Protein AF-A0A973UWH7-F1 (afdb_monomer)

Solvent-accessible surface area (backbone atoms only — not comparable to full-atom values): 15082 Å² total; per-residue (Å²): 119,50,70,42,52,44,99,83,23,24,36,31,37,31,68,86,81,77,51,79,40,83,68,48,70,52,33,33,50,75,55,46,73,51,74,51,98,85,74,30,36,44,35,42,34,35,32,80,82,62,20,37,31,34,42,41,35,49,96,92,40,67,52,94,56,75,42,81,75,44,71,64,73,80,77,80,66,54,54,74,93,46,50,99,44,72,37,34,52,39,97,53,85,57,50,29,34,28,46,32,31,42,33,69,65,54,64,76,17,41,66,57,39,52,50,48,31,59,76,66,71,47,55,32,28,36,27,36,12,13,50,32,19,70,77,35,32,70,60,40,24,52,45,39,74,70,67,40,46,53,22,32,21,29,21,82,58,57,60,52,74,76,49,92,43,68,66,59,50,50,48,27,46,51,53,11,45,53,31,36,24,55,31,34,51,46,72,26,71,44,38,29,33,55,35,94,68,44,76,47,76,68,57,50,50,52,44,38,74,74,33,26,33,42,42,63,40,62,30,68,32,59,24,54,50,24,73,86,65,50,51,46,65,58,25,30,51,49,45,60,71,50,69,48,45,18,23,22,37,39,40,45,26,20,37,15,89,87,81,61,36,35,30,34,37,70,21,44,64,58,40,55,50,54,40,42,76,72,64,37,48,64,35,42,67,61,76,64,66,107

Secondary structure (DSSP, 8-state):
-EEEE-TTS-EEEE-SSS-EEEEE--BSS--EEEE-TTS-EEEEEEBTTS-EEEEEEETTEE-SS-EEEE-PPPPPPPPGGGTT--BSB-S-SS-EEEEEEEESS-STTHHHHHHHHHHTT--EEEEE-HHHHHH-HHHHHHHHHTT-EEEE--SS---GGG-SSHHHHHHHHHHHHHHHHHHHS---TTEE--GGG---HHHHHHHHHTT-EEB--SEE--GGGGGGG--HHHHHHHHHHT--TTEEEEEESSPPTTT---HHHHHHHHHHHHHHHTT-EE--THHHH-

Foldseek 3Di:
DDWFQDPQQFIWDDPPPPPIDTPGARALDTWDKDADPQGKMWIWTQHLQRFIWIWIDDPNDIDPDIDGPGGDDDPDFFDPVLALDQAAFQPDQAQAEEEEAEEQADQLLQVLQLVLCVVLVFAYEYAYALCRCVVCLVSLQVCVVSPHQYAHAFHNLDLLVPDPDLVVLVCRRVSRQSSSCSSHVDGNPQEYEHRVNRDDSSSSVSNSVVRYRRYDFQFELCQLCPPVSPALVSSLVRLLVSRGHRGYYYAYSFHRPPPRDRSSSVNVNSNSVSSVVVVHGYDHCVSRGD

Structure (mmCIF, N/CA/C/O backbone):
data_AF-A0A973UWH7-F1
#
_entry.id   AF-A0A973UWH7-F1
#
loop_
_atom_site.group_PDB
_atom_site.id
_atom_site.type_symbol
_atom_site.label_atom_id
_atom_site.label_alt_id
_atom_site.label_comp_id
_atom_site.label_asym_id
_atom_site.label_entity_id
_atom_site.label_seq_id
_atom_site.pdbx_PDB_ins_code
_atom_site.Cartn_x
_atom_site.Cartn_y
_atom_site.Cartn_z
_atom_site.occupancy
_atom_site.B_iso_or_equiv
_atom_site.auth_seq_id
_atom_site.auth_comp_id
_atom_site.auth_asym_id
_atom_site.auth_atom_id
_atom_site.pdbx_PDB_model_num
ATOM 1 N N . MET A 1 1 ? 31.591 -15.545 -13.837 1.00 86.81 1 MET A N 1
ATOM 2 C CA . MET A 1 1 ? 30.941 -14.229 -14.037 1.00 86.81 1 MET A CA 1
ATOM 3 C C . MET A 1 1 ? 29.981 -14.001 -12.885 1.00 86.81 1 MET A C 1
ATOM 5 O O . MET A 1 1 ? 29.387 -14.969 -12.430 1.00 86.81 1 MET A O 1
ATOM 9 N N . VAL A 1 2 ? 29.856 -12.766 -12.413 1.00 91.00 2 VAL A N 1
ATOM 10 C CA . VAL A 1 2 ? 28.907 -12.353 -11.370 1.00 91.00 2 VAL A CA 1
ATOM 11 C C . VAL A 1 2 ? 27.822 -11.500 -12.013 1.00 91.00 2 VAL A C 1
ATOM 13 O O . VAL A 1 2 ? 28.121 -10.716 -12.914 1.00 91.00 2 VAL A O 1
ATOM 16 N N . PHE A 1 3 ? 26.585 -11.648 -11.541 1.00 94.38 3 PHE A N 1
ATOM 17 C CA . PHE A 1 3 ? 25.425 -10.906 -12.023 1.00 94.38 3 PHE A CA 1
ATOM 18 C C . PHE A 1 3 ? 24.738 -10.195 -10.867 1.00 94.38 3 PHE A C 1
ATOM 20 O O . PHE A 1 3 ? 24.619 -10.754 -9.779 1.00 94.38 3 PHE A O 1
ATOM 27 N N . VAL A 1 4 ? 24.272 -8.972 -11.102 1.00 93.00 4 VAL A N 1
ATOM 28 C CA . VAL A 1 4 ? 23.535 -8.201 -10.098 1.00 93.00 4 VAL A CA 1
ATOM 29 C C . VAL A 1 4 ? 22.450 -7.362 -10.756 1.00 93.00 4 VAL A C 1
ATOM 31 O O . VAL A 1 4 ? 22.576 -6.944 -11.908 1.00 93.00 4 VAL A O 1
ATOM 34 N N . ARG A 1 5 ? 21.380 -7.107 -10.007 1.00 91.12 5 ARG A N 1
ATOM 35 C CA . ARG A 1 5 ? 20.401 -6.069 -10.325 1.00 91.12 5 ARG A CA 1
ATOM 36 C C . ARG A 1 5 ? 20.931 -4.734 -9.798 1.00 91.12 5 ARG A C 1
ATOM 38 O O . ARG A 1 5 ? 21.165 -4.602 -8.601 1.00 91.12 5 ARG A O 1
ATOM 45 N N . GLY A 1 6 ? 21.129 -3.762 -10.681 1.00 84.88 6 GLY A N 1
ATOM 46 C CA . GLY A 1 6 ? 21.501 -2.401 -10.298 1.00 84.88 6 GLY A CA 1
ATOM 47 C C . GLY A 1 6 ? 20.357 -1.666 -9.595 1.00 84.88 6 GLY A C 1
ATOM 48 O O . GLY A 1 6 ? 19.200 -2.076 -9.664 1.00 84.88 6 GLY A O 1
ATOM 49 N N . THR A 1 7 ? 20.659 -0.531 -8.963 1.00 77.69 7 THR A N 1
ATOM 50 C CA . THR A 1 7 ? 19.655 0.344 -8.321 1.00 77.69 7 THR A CA 1
ATOM 51 C C . THR A 1 7 ? 18.663 0.958 -9.314 1.00 77.69 7 THR A C 1
ATOM 53 O O . THR A 1 7 ? 17.565 1.346 -8.934 1.00 77.69 7 THR A O 1
ATOM 56 N N . ASN A 1 8 ? 19.022 1.003 -10.599 1.00 78.50 8 ASN A N 1
ATOM 57 C CA . ASN A 1 8 ? 18.145 1.363 -11.715 1.00 78.50 8 ASN A CA 1
ATOM 58 C C . ASN A 1 8 ? 17.338 0.171 -12.264 1.00 78.50 8 ASN A C 1
ATOM 60 O O . ASN A 1 8 ? 16.744 0.282 -13.334 1.00 78.50 8 ASN A O 1
ATOM 64 N N . ASN A 1 9 ? 17.355 -0.973 -11.577 1.00 84.31 9 ASN A N 1
ATOM 65 C CA . ASN A 1 9 ? 16.734 -2.231 -11.982 1.00 84.31 9 ASN A CA 1
ATOM 66 C C . ASN A 1 9 ? 17.343 -2.900 -13.226 1.00 84.31 9 ASN A C 1
ATOM 68 O O . ASN A 1 9 ? 16.808 -3.906 -13.680 1.00 84.31 9 ASN A O 1
ATOM 72 N N . GLY A 1 10 ? 18.460 -2.409 -13.765 1.00 91.19 10 GLY A N 1
ATOM 73 C CA . GLY A 1 10 ? 19.154 -3.054 -14.882 1.00 91.19 10 GLY A CA 1
ATOM 74 C C . GLY A 1 10 ? 19.912 -4.312 -14.457 1.00 91.19 10 GLY A C 1
ATOM 75 O O . GLY A 1 10 ? 20.382 -4.402 -13.323 1.00 91.19 10 GLY A O 1
ATOM 76 N N . LEU A 1 11 ? 20.077 -5.278 -15.364 1.00 94.56 11 LEU A N 1
ATOM 77 C CA . LEU A 1 11 ? 21.025 -6.376 -15.166 1.00 94.56 11 LEU A CA 1
ATOM 78 C C . LEU A 1 11 ? 22.446 -5.864 -15.413 1.00 94.56 11 LEU A C 1
ATOM 80 O O . LEU A 1 11 ? 22.699 -5.212 -16.425 1.00 94.56 11 LEU A O 1
ATOM 84 N N . TYR A 1 12 ? 23.382 -6.208 -14.537 1.00 94.38 12 TYR A N 1
ATOM 85 C CA . TYR A 1 12 ? 24.809 -5.948 -14.706 1.00 94.38 12 TYR A CA 1
ATOM 86 C C . TYR A 1 12 ? 25.596 -7.245 -14.573 1.00 94.38 12 TYR A C 1
ATOM 88 O O . TYR A 1 12 ? 25.237 -8.114 -13.776 1.00 94.38 12 TYR A O 1
ATOM 96 N N . ALA A 1 13 ? 26.681 -7.361 -15.336 1.00 93.94 13 ALA A N 1
ATOM 97 C CA . ALA A 1 13 ? 27.592 -8.497 -15.281 1.00 93.94 13 ALA A CA 1
ATOM 98 C C . ALA A 1 13 ? 29.034 -8.051 -15.048 1.00 93.94 13 ALA A C 1
ATOM 100 O O . ALA A 1 13 ? 29.453 -7.009 -15.547 1.00 93.94 13 ALA A O 1
ATOM 101 N N . ASN A 1 14 ? 29.804 -8.863 -14.332 1.00 91.50 14 ASN A N 1
ATOM 102 C CA . ASN A 1 14 ? 31.239 -8.669 -14.156 1.00 91.50 14 ASN A CA 1
ATOM 103 C C . ASN A 1 14 ? 31.979 -10.005 -14.318 1.00 91.50 14 ASN A C 1
ATOM 105 O O . ASN A 1 14 ? 31.616 -11.025 -13.724 1.00 91.50 14 ASN A O 1
ATOM 109 N N . SER A 1 15 ? 33.006 -10.016 -15.160 1.00 82.75 15 SER A N 1
ATOM 110 C CA . SER A 1 15 ? 33.865 -11.173 -15.442 1.00 82.75 15 SER A CA 1
ATOM 111 C C . SER A 1 15 ? 35.282 -11.017 -14.874 1.00 82.75 15 SER A C 1
ATOM 113 O O . SER A 1 15 ? 36.167 -11.774 -15.255 1.00 82.75 15 SER A O 1
ATOM 115 N N . ASN A 1 16 ? 35.507 -10.044 -13.983 1.00 73.38 16 ASN A N 1
ATOM 116 C CA . ASN A 1 16 ? 36.796 -9.588 -13.437 1.00 73.38 16 ASN A CA 1
ATOM 117 C C . ASN A 1 16 ? 37.770 -8.975 -14.463 1.00 73.38 16 ASN A C 1
ATOM 119 O O . ASN A 1 16 ? 38.658 -8.231 -14.063 1.00 73.38 16 ASN A O 1
ATOM 123 N N . ALA A 1 17 ? 37.593 -9.218 -15.765 1.00 71.31 17 ALA A N 1
ATOM 124 C CA . ALA A 1 17 ? 38.488 -8.726 -16.817 1.00 71.31 17 ALA A CA 1
ATOM 125 C C . ALA A 1 17 ? 38.129 -7.328 -17.361 1.00 71.31 17 ALA A C 1
ATOM 127 O O . ALA A 1 17 ? 39.003 -6.613 -17.837 1.00 71.31 17 ALA A O 1
ATOM 128 N N . THR A 1 18 ? 36.852 -6.932 -17.319 1.00 73.88 18 THR A N 1
ATOM 129 C CA . THR A 1 18 ? 36.341 -5.738 -18.033 1.00 73.88 18 THR A CA 1
ATOM 130 C C . THR A 1 18 ? 35.507 -4.799 -17.155 1.00 73.88 18 THR A C 1
ATOM 132 O O . THR A 1 18 ? 34.796 -3.936 -17.673 1.00 73.88 18 THR A O 1
ATOM 135 N N . GLY A 1 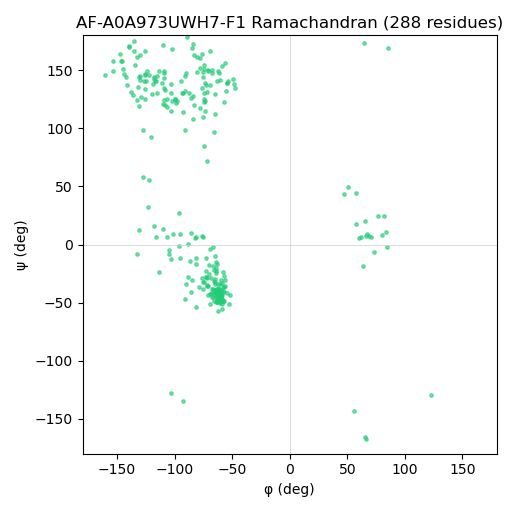19 ? 35.534 -4.996 -15.833 1.00 86.25 19 GLY A N 1
ATOM 136 C CA . GLY A 1 19 ? 34.659 -4.294 -14.891 1.00 86.25 19 GLY A CA 1
ATOM 137 C C . GLY A 1 19 ? 33.172 -4.649 -15.047 1.00 86.25 19 GLY A C 1
ATOM 138 O O . GLY A 1 19 ? 32.809 -5.621 -15.714 1.00 86.25 19 GLY A O 1
ATOM 139 N N . TRP A 1 20 ? 32.306 -3.862 -14.400 1.00 92.31 20 TRP A N 1
ATOM 140 C CA . TRP A 1 20 ? 30.851 -4.011 -14.490 1.00 92.31 20 TRP A CA 1
ATOM 141 C C . TRP A 1 20 ? 30.327 -3.509 -15.837 1.00 92.31 20 TRP A C 1
ATOM 143 O O . TRP A 1 20 ? 30.544 -2.358 -16.201 1.00 92.31 20 TRP A O 1
ATOM 153 N N . GLN A 1 21 ? 29.594 -4.363 -16.546 1.00 92.12 21 GLN A N 1
ATOM 154 C CA . GLN A 1 21 ? 28.998 -4.069 -17.847 1.00 92.12 21 GLN A CA 1
ATOM 155 C C . GLN A 1 21 ? 27.468 -4.103 -17.746 1.00 92.12 21 GLN A C 1
ATOM 157 O O . GLN A 1 21 ? 26.920 -5.073 -17.205 1.00 92.12 21 GLN A O 1
ATOM 162 N N . PRO A 1 22 ? 26.758 -3.076 -18.250 1.00 93.12 22 PRO A N 1
ATOM 163 C CA . PRO A 1 22 ? 25.307 -3.079 -18.266 1.00 93.12 22 PRO A CA 1
ATOM 164 C C . PRO A 1 22 ? 24.800 -4.078 -19.306 1.00 93.12 22 PRO A C 1
ATOM 166 O O . PRO A 1 22 ? 25.202 -4.074 -20.468 1.00 93.12 22 PRO A O 1
ATOM 169 N N . LEU A 1 23 ? 23.860 -4.916 -18.888 1.00 93.50 23 LEU A N 1
ATOM 170 C CA . LEU A 1 23 ? 23.160 -5.864 -19.741 1.00 93.50 23 LEU A CA 1
ATOM 171 C C . LEU A 1 23 ? 21.707 -5.449 -20.034 1.00 93.50 23 LEU A C 1
ATOM 173 O O . LEU A 1 23 ? 20.975 -6.209 -20.670 1.00 93.50 23 LEU A O 1
ATOM 177 N N . GLY A 1 24 ? 21.302 -4.251 -19.610 1.00 91.69 24 GLY A N 1
ATOM 178 C CA . GLY A 1 24 ? 19.967 -3.699 -19.842 1.00 91.69 24 GLY A CA 1
ATOM 179 C C . GLY A 1 24 ? 18.853 -4.475 -19.134 1.00 91.69 24 GLY A C 1
ATOM 180 O O . GLY A 1 24 ? 19.109 -5.302 -18.258 1.00 91.69 2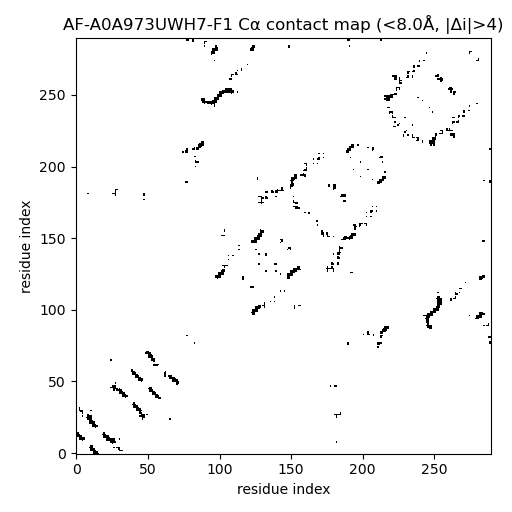4 GLY A O 1
ATOM 181 N N . GLY A 1 25 ? 17.611 -4.212 -19.539 1.00 88.25 25 GLY A N 1
ATOM 182 C CA . GLY A 1 25 ? 16.410 -4.784 -18.926 1.00 88.25 25 GLY A CA 1
ATOM 183 C C . GLY A 1 25 ? 15.917 -4.003 -17.703 1.00 88.25 25 GLY A C 1
ATOM 184 O O . GLY A 1 25 ? 16.601 -3.115 -17.199 1.00 88.25 25 GLY A O 1
ATOM 185 N N . ALA A 1 26 ? 14.711 -4.341 -17.246 1.00 87.50 26 ALA A N 1
ATOM 186 C CA . ALA A 1 26 ? 14.102 -3.819 -16.025 1.00 87.50 26 ALA A CA 1
ATOM 187 C C . ALA A 1 26 ? 13.657 -5.003 -15.160 1.00 87.50 26 ALA A C 1
ATOM 189 O O . ALA A 1 26 ? 12.627 -5.632 -15.403 1.00 87.50 26 ALA A O 1
ATOM 190 N N . LEU A 1 27 ? 14.494 -5.340 -14.190 1.00 89.56 27 LEU A N 1
ATOM 191 C CA . LEU A 1 27 ? 14.346 -6.497 -13.326 1.00 89.56 27 LEU A CA 1
ATOM 192 C C . LEU A 1 27 ? 13.550 -6.118 -12.086 1.00 89.56 27 LEU A C 1
ATOM 194 O O . LEU A 1 27 ? 13.714 -5.021 -11.547 1.00 89.56 27 LEU A O 1
ATOM 198 N N . ILE A 1 28 ? 12.743 -7.051 -11.598 1.00 86.12 28 ILE A N 1
ATOM 199 C CA . ILE A 1 28 ? 12.025 -6.899 -10.325 1.00 86.12 28 ILE A CA 1
ATOM 200 C C . ILE A 1 28 ? 12.661 -7.703 -9.183 1.00 86.12 28 ILE A C 1
ATOM 202 O O . ILE A 1 28 ? 12.400 -7.405 -8.025 1.00 86.12 28 ILE A O 1
ATOM 206 N N . ASP A 1 29 ? 13.587 -8.618 -9.503 1.00 84.38 29 ASP A N 1
ATOM 207 C CA . ASP A 1 29 ? 14.314 -9.472 -8.553 1.00 84.38 29 ASP A CA 1
ATOM 208 C C . ASP A 1 29 ? 15.796 -9.635 -8.925 1.00 84.38 29 ASP A C 1
ATOM 210 O O . ASP A 1 29 ? 16.235 -9.239 -10.010 1.00 84.38 29 ASP A O 1
ATOM 214 N N . ALA A 1 30 ? 16.577 -10.236 -8.021 1.00 89.69 30 ALA A N 1
ATOM 215 C CA . ALA A 1 30 ? 17.955 -10.624 -8.305 1.00 89.69 30 ALA A CA 1
ATOM 216 C C . ALA A 1 30 ? 18.021 -11.643 -9.466 1.00 89.69 30 ALA A C 1
ATOM 218 O O . ALA A 1 30 ? 17.166 -12.529 -9.555 1.00 89.69 30 ALA A O 1
ATOM 219 N N . PRO A 1 31 ? 19.024 -11.538 -10.358 1.00 94.25 31 PRO A N 1
ATOM 220 C CA . PRO A 1 31 ? 19.194 -12.484 -11.453 1.00 94.25 31 PRO A CA 1
ATOM 221 C C . PRO A 1 31 ? 19.670 -13.850 -10.948 1.00 94.25 31 PRO A C 1
ATOM 223 O O . PRO A 1 31 ? 20.433 -13.938 -9.986 1.00 94.25 31 PRO A O 1
ATOM 226 N N . ALA A 1 32 ? 19.285 -14.909 -11.654 1.00 95.06 32 ALA A N 1
ATOM 227 C CA . ALA A 1 32 ? 19.871 -16.239 -11.518 1.00 95.06 32 ALA A CA 1
ATOM 228 C C . ALA A 1 32 ? 20.702 -16.552 -12.766 1.00 95.06 32 ALA A C 1
ATOM 230 O O . ALA A 1 32 ? 20.382 -16.079 -13.855 1.00 95.06 32 ALA A O 1
ATOM 231 N N . ALA A 1 33 ? 21.762 -17.347 -12.635 1.00 94.69 33 ALA A N 1
ATOM 232 C CA . ALA A 1 33 ? 22.566 -17.740 -13.786 1.00 94.69 33 ALA A CA 1
ATOM 233 C C . ALA A 1 33 ? 23.085 -19.173 -13.668 1.00 94.69 33 ALA A C 1
ATOM 235 O O . ALA A 1 33 ? 23.412 -19.634 -12.575 1.00 94.69 33 ALA A O 1
ATOM 236 N N . SER A 1 34 ? 23.209 -19.846 -14.808 1.00 93.81 34 SER A N 1
ATOM 237 C CA . SER A 1 34 ? 23.856 -21.151 -14.943 1.00 93.81 34 SER A CA 1
ATOM 238 C C . SER A 1 34 ? 24.931 -21.091 -16.017 1.00 93.81 34 SER A C 1
ATOM 240 O O . SER A 1 34 ? 24.730 -20.472 -17.061 1.00 93.81 34 SER A O 1
ATOM 242 N N . ALA A 1 35 ? 26.057 -21.759 -15.787 1.00 91.94 35 ALA A N 1
ATOM 243 C CA . ALA A 1 35 ? 27.104 -21.929 -16.785 1.00 91.94 35 ALA A CA 1
ATOM 244 C C . ALA A 1 35 ? 27.154 -23.384 -17.259 1.00 91.94 35 ALA A C 1
ATOM 246 O O . ALA A 1 35 ? 26.886 -24.301 -16.484 1.00 91.94 35 ALA A O 1
ATOM 247 N N . ASN A 1 36 ? 27.513 -23.593 -18.523 1.00 86.88 36 ASN A N 1
ATOM 248 C CA . ASN A 1 36 ? 27.766 -24.918 -19.080 1.00 86.88 36 ASN A CA 1
ATOM 249 C C . ASN A 1 36 ? 29.275 -25.202 -19.194 1.00 86.88 36 ASN A C 1
ATOM 251 O O . ASN A 1 36 ? 30.107 -24.299 -19.077 1.00 86.88 36 ASN A O 1
ATOM 255 N N . SER A 1 37 ? 29.632 -26.462 -19.455 1.00 85.31 37 SER A N 1
ATOM 256 C CA . SER A 1 37 ? 31.028 -26.923 -19.556 1.00 85.31 37 SER A CA 1
ATOM 257 C C . SER A 1 37 ? 31.823 -26.284 -20.701 1.00 85.31 37 SER A C 1
ATOM 259 O O . SER A 1 37 ? 33.048 -26.317 -20.681 1.00 85.31 37 SER A O 1
ATOM 261 N N . THR A 1 38 ? 31.149 -25.673 -21.678 1.00 85.56 38 THR A N 1
ATOM 262 C CA . THR A 1 38 ? 31.773 -24.990 -22.825 1.00 85.56 38 THR A CA 1
ATOM 263 C C . THR A 1 38 ? 31.951 -23.482 -22.613 1.00 85.56 38 THR A C 1
ATOM 265 O O . THR A 1 38 ? 32.269 -22.758 -23.551 1.00 85.56 38 THR A O 1
ATOM 268 N N . GLY A 1 39 ? 31.721 -22.980 -21.394 1.00 84.06 39 GLY A N 1
ATOM 269 C CA . GLY A 1 39 ? 31.868 -21.559 -21.060 1.00 84.06 39 GLY A CA 1
ATOM 270 C C . GLY A 1 39 ? 30.683 -20.676 -21.472 1.00 84.06 39 GLY A C 1
ATOM 271 O O . GLY A 1 39 ? 30.758 -19.452 -21.357 1.00 84.06 39 GLY A O 1
ATOM 272 N N . GLY A 1 40 ? 29.579 -21.269 -21.930 1.00 92.62 40 GLY A N 1
ATOM 273 C CA . GLY A 1 40 ? 28.321 -20.560 -22.143 1.00 92.62 40 GLY A CA 1
ATOM 274 C C . GLY A 1 40 ? 27.618 -20.270 -20.818 1.00 92.62 40 GLY A C 1
ATOM 275 O O . GLY A 1 40 ? 27.661 -21.090 -19.903 1.00 92.62 40 GLY A O 1
ATOM 276 N N . VAL A 1 41 ? 26.958 -19.116 -20.722 1.00 94.56 41 VAL A N 1
ATOM 277 C CA . VAL A 1 41 ? 26.192 -18.708 -19.533 1.00 94.56 41 VAL A CA 1
ATOM 278 C C . VAL A 1 41 ? 24.766 -18.365 -19.929 1.00 94.56 41 VAL A C 1
ATOM 280 O O . VAL A 1 41 ? 24.563 -17.626 -20.884 1.00 94.56 41 VAL A O 1
ATOM 283 N N . ASP A 1 42 ? 23.785 -18.862 -19.190 1.00 94.25 42 ASP A N 1
ATOM 284 C CA . ASP A 1 42 ? 22.395 -18.424 -19.277 1.00 94.25 42 ASP A CA 1
ATOM 285 C C . ASP A 1 42 ? 22.047 -17.643 -18.023 1.00 94.25 42 ASP A C 1
ATOM 287 O O . ASP A 1 42 ? 22.216 -18.140 -16.912 1.00 94.25 42 ASP A O 1
ATOM 291 N N . VAL A 1 43 ? 21.583 -16.411 -18.204 1.00 95.50 43 VAL A N 1
ATOM 292 C CA . VAL A 1 43 ? 21.075 -15.566 -17.127 1.00 95.50 43 VAL A CA 1
ATOM 293 C C . VAL A 1 43 ? 19.566 -15.511 -17.253 1.00 95.50 43 VAL A C 1
ATOM 295 O O . VAL A 1 43 ? 19.049 -15.149 -18.307 1.00 95.50 43 VAL A O 1
ATOM 298 N N . VAL A 1 44 ? 18.868 -15.858 -16.181 1.00 95.56 44 VAL A N 1
ATOM 299 C CA . VAL A 1 44 ? 17.414 -15.790 -16.069 1.00 95.56 44 VAL A CA 1
ATOM 300 C C . VAL A 1 44 ? 17.059 -14.649 -15.130 1.00 95.56 44 VAL A C 1
ATOM 302 O O . VAL A 1 44 ? 17.623 -14.513 -14.043 1.00 95.56 44 VAL A O 1
ATOM 305 N N . VAL A 1 45 ? 16.111 -13.821 -15.547 1.00 94.75 45 VAL A N 1
ATOM 306 C CA . VAL A 1 45 ? 15.653 -12.660 -14.789 1.00 94.75 45 VAL A CA 1
ATOM 307 C C . VAL A 1 45 ? 14.133 -12.594 -14.787 1.00 94.75 45 VAL A C 1
ATOM 309 O O . VAL A 1 45 ? 13.488 -13.089 -15.710 1.00 94.75 45 VAL A O 1
ATOM 312 N N . ARG A 1 46 ? 13.549 -11.957 -13.770 1.00 92.38 46 ARG A N 1
ATOM 313 C CA . ARG A 1 46 ? 12.114 -11.653 -13.742 1.00 92.38 46 ARG A CA 1
ATOM 314 C C . ARG A 1 46 ? 11.896 -10.203 -14.170 1.00 92.38 46 ARG A C 1
ATOM 316 O O . ARG A 1 46 ? 12.480 -9.298 -13.570 1.00 92.38 46 ARG A O 1
ATOM 323 N N . GLY A 1 47 ? 11.106 -10.000 -15.222 1.00 90.06 47 GLY A N 1
ATOM 324 C CA . GLY A 1 47 ? 10.789 -8.679 -15.772 1.00 90.06 47 GLY A CA 1
ATOM 325 C C . GLY A 1 47 ? 9.640 -7.984 -15.038 1.00 90.06 47 GLY A C 1
ATOM 326 O O . GLY A 1 47 ? 8.959 -8.584 -14.208 1.00 90.06 47 GLY A O 1
ATOM 327 N N . THR A 1 48 ? 9.380 -6.719 -15.371 1.00 84.00 48 THR A N 1
ATOM 328 C CA . THR A 1 48 ? 8.232 -5.949 -14.842 1.00 84.00 48 THR A CA 1
ATOM 329 C C . THR A 1 48 ? 6.876 -6.470 -15.307 1.00 84.00 48 THR A C 1
ATOM 331 O O . THR A 1 48 ? 5.857 -6.200 -14.688 1.00 84.00 48 THR A O 1
ATOM 334 N N . ASP A 1 49 ? 6.851 -7.259 -16.374 1.00 83.00 49 ASP A N 1
ATOM 335 C CA . ASP A 1 49 ? 5.691 -8.035 -16.814 1.00 83.00 49 ASP A CA 1
ATOM 336 C C . ASP A 1 49 ? 5.537 -9.358 -16.043 1.00 83.00 49 ASP A C 1
ATOM 338 O O . ASP A 1 49 ? 4.693 -10.184 -16.387 1.00 83.00 49 ASP A O 1
ATOM 342 N N . ARG A 1 50 ? 6.363 -9.571 -15.007 1.00 83.25 50 ARG A N 1
ATOM 343 C CA . ARG A 1 50 ? 6.441 -10.779 -14.175 1.00 83.25 50 ARG A CA 1
ATOM 344 C C . ARG A 1 50 ? 6.835 -12.046 -14.953 1.00 83.25 50 ARG A C 1
ATOM 346 O O . ARG A 1 50 ? 6.865 -13.129 -14.370 1.00 83.25 50 ARG A O 1
ATOM 353 N N . ALA A 1 51 ? 7.186 -11.922 -16.233 1.00 91.31 51 ALA A N 1
ATOM 354 C CA . ALA A 1 51 ? 7.696 -13.011 -17.053 1.00 91.31 51 ALA A CA 1
ATOM 355 C C . ALA A 1 51 ? 9.147 -13.345 -16.687 1.00 91.31 51 ALA A C 1
ATOM 357 O O . ALA A 1 51 ? 9.902 -12.500 -16.192 1.00 91.31 51 ALA A O 1
ATOM 358 N N . LEU A 1 52 ? 9.537 -14.592 -16.949 1.00 94.12 52 LEU A N 1
ATOM 359 C CA . LEU A 1 52 ? 10.935 -14.994 -16.932 1.00 94.12 52 LEU A CA 1
ATOM 360 C C . LEU A 1 52 ? 11.537 -14.695 -18.297 1.00 94.12 52 LEU A C 1
ATOM 362 O O . LEU A 1 52 ? 11.042 -15.144 -19.335 1.00 94.12 52 LEU A O 1
ATOM 366 N N . TRP A 1 53 ? 12.630 -13.954 -18.271 1.00 95.62 53 TRP A N 1
ATOM 367 C CA . TRP A 1 53 ? 13.394 -13.560 -19.438 1.00 95.62 53 TRP A CA 1
ATOM 368 C C . TRP A 1 53 ? 14.797 -14.129 -19.336 1.00 95.62 53 TRP A C 1
ATOM 370 O O . TRP A 1 53 ? 15.382 -14.162 -18.254 1.00 95.62 53 TRP A O 1
ATOM 380 N N . THR A 1 54 ? 15.352 -14.559 -20.461 1.00 95.38 54 THR A N 1
ATOM 381 C CA . THR A 1 54 ? 16.695 -15.122 -20.525 1.00 95.38 54 THR A CA 1
ATOM 382 C C . THR A 1 54 ? 17.607 -14.283 -21.399 1.00 95.38 54 THR A C 1
ATOM 384 O O . THR A 1 54 ? 17.194 -13.721 -22.417 1.00 95.38 54 THR A O 1
ATOM 387 N N . ARG A 1 55 ? 18.871 -14.201 -20.989 1.00 94.75 55 ARG A N 1
ATOM 388 C CA . ARG A 1 55 ? 19.964 -13.650 -21.783 1.00 94.75 55 ARG A CA 1
ATOM 389 C C . ARG A 1 55 ? 21.113 -14.645 -21.789 1.00 94.75 55 ARG A C 1
ATOM 391 O O . ARG A 1 55 ? 21.554 -15.086 -20.730 1.00 94.75 55 ARG A O 1
ATOM 398 N N . ALA A 1 56 ? 21.585 -15.000 -22.976 1.00 94.69 56 ALA A N 1
ATOM 399 C CA . ALA A 1 56 ? 22.584 -16.046 -23.153 1.00 94.69 56 ALA A CA 1
ATOM 400 C C . ALA A 1 56 ? 23.927 -15.440 -23.568 1.00 94.69 56 ALA A C 1
ATOM 402 O O . ALA A 1 56 ? 23.977 -14.596 -24.457 1.00 94.69 56 ALA A O 1
ATOM 403 N N . PHE A 1 57 ? 25.016 -15.884 -22.955 1.00 93.81 57 PHE A N 1
ATOM 404 C CA . PHE A 1 57 ? 26.382 -15.644 -23.400 1.00 93.81 57 PHE A CA 1
ATOM 405 C C . PHE A 1 57 ? 26.896 -16.899 -24.092 1.00 93.81 57 PHE A C 1
ATOM 407 O O . PHE A 1 57 ? 26.862 -17.987 -23.505 1.00 93.81 57 PHE A O 1
ATOM 414 N N . ARG A 1 58 ? 27.338 -16.764 -25.340 1.00 93.19 58 ARG A N 1
ATOM 415 C CA . ARG A 1 58 ? 27.874 -17.851 -26.166 1.00 93.19 58 ARG A CA 1
ATOM 416 C C . ARG A 1 58 ? 29.046 -17.318 -26.978 1.00 93.19 58 ARG A C 1
ATOM 418 O O . ARG A 1 58 ? 28.967 -16.214 -27.506 1.00 93.19 58 ARG A O 1
ATOM 425 N N . SER A 1 59 ? 30.128 -18.090 -27.064 1.00 89.88 59 SER A N 1
ATOM 426 C CA . SER A 1 59 ? 31.291 -17.781 -27.915 1.00 89.88 59 SER A CA 1
ATOM 427 C C . SER A 1 59 ? 31.786 -16.330 -27.800 1.00 89.88 59 SER A C 1
ATOM 429 O O . SER A 1 59 ? 32.045 -15.668 -28.799 1.00 89.88 59 SER A O 1
ATOM 431 N N . GLY A 1 60 ? 31.868 -15.804 -26.574 1.00 87.25 60 GLY A N 1
ATOM 432 C CA . GLY A 1 60 ? 32.366 -14.449 -26.320 1.00 87.25 60 GLY A CA 1
ATOM 433 C C . GLY A 1 60 ? 31.338 -13.320 -26.466 1.00 87.25 60 GLY A C 1
ATOM 434 O O . GLY A 1 60 ? 31.685 -12.170 -26.215 1.00 87.25 60 GLY A O 1
ATOM 435 N N . THR A 1 61 ? 30.087 -13.609 -26.841 1.00 91.19 61 THR A N 1
ATOM 436 C CA . THR A 1 61 ? 29.072 -12.585 -27.137 1.00 91.19 61 THR A CA 1
ATOM 437 C C . THR A 1 61 ? 27.746 -12.857 -26.422 1.00 91.19 61 THR A C 1
ATOM 439 O O . THR A 1 61 ? 27.323 -14.000 -26.249 1.00 91.19 61 THR A O 1
ATOM 442 N N . TRP A 1 62 ? 27.076 -11.786 -25.991 1.00 92.31 62 TRP A N 1
ATOM 443 C CA . TRP A 1 62 ? 25.721 -11.843 -25.439 1.00 92.31 62 TRP A CA 1
ATOM 444 C C . TRP A 1 62 ? 24.668 -11.900 -26.542 1.00 92.31 62 TRP A C 1
ATOM 446 O O . TRP A 1 62 ? 24.817 -11.260 -27.581 1.00 92.31 62 TRP A O 1
ATOM 456 N N . SER A 1 63 ? 23.549 -12.575 -26.279 1.00 94.19 63 SER A N 1
ATOM 457 C CA . SER A 1 63 ? 22.369 -12.498 -27.133 1.00 94.19 63 SER A CA 1
ATOM 458 C C . SER A 1 63 ? 21.956 -11.038 -27.343 1.00 94.19 63 SER A C 1
ATOM 460 O O . SER A 1 63 ? 22.017 -10.207 -26.421 1.00 94.19 63 SER A O 1
ATOM 462 N N . ALA A 1 64 ? 21.537 -10.738 -28.576 1.00 91.56 64 ALA A N 1
ATOM 463 C CA . ALA A 1 64 ? 21.162 -9.391 -29.000 1.00 91.56 64 ALA A CA 1
ATOM 464 C C . ALA A 1 64 ? 19.981 -8.835 -28.191 1.00 91.56 64 ALA A C 1
ATOM 466 O O . ALA A 1 64 ? 19.929 -7.644 -27.898 1.00 91.56 64 ALA A O 1
ATOM 467 N N . SER A 1 65 ? 19.060 -9.710 -27.786 1.00 92.62 65 SER A N 1
ATOM 468 C CA . SER A 1 65 ? 17.885 -9.375 -26.989 1.00 92.62 65 SER A CA 1
ATOM 469 C C . SER A 1 65 ? 17.661 -10.378 -25.857 1.00 92.62 65 SER A C 1
ATOM 471 O O . SER A 1 65 ? 18.254 -11.465 -25.823 1.00 92.62 65 SER A O 1
ATOM 473 N N . TYR A 1 66 ? 16.792 -9.986 -24.925 1.00 94.62 66 TYR A N 1
ATOM 474 C CA . TYR A 1 66 ? 16.187 -10.905 -23.971 1.00 94.62 66 TYR A CA 1
ATOM 475 C C . TYR A 1 66 ? 15.145 -11.771 -24.677 1.00 94.62 66 TYR A C 1
ATOM 477 O O . TYR A 1 66 ? 14.347 -11.271 -25.468 1.00 94.62 66 TYR A O 1
ATOM 485 N N . GLN A 1 67 ? 15.137 -13.061 -24.358 1.00 95.44 67 GLN A N 1
ATOM 486 C CA . GLN A 1 67 ? 14.144 -14.013 -24.844 1.00 95.44 67 GLN A CA 1
ATOM 487 C C . GLN A 1 67 ? 13.144 -14.300 -23.729 1.00 95.44 67 GLN A C 1
ATOM 489 O O . GLN A 1 67 ? 13.542 -14.568 -22.595 1.00 95.44 67 GLN A O 1
ATOM 494 N N . ARG A 1 68 ? 11.842 -14.221 -24.014 1.00 94.81 68 ARG A N 1
ATOM 495 C CA . ARG A 1 68 ? 10.818 -14.552 -23.018 1.00 94.81 68 ARG A CA 1
ATOM 496 C C . ARG A 1 68 ? 10.759 -16.070 -22.882 1.00 94.81 68 ARG A C 1
ATOM 498 O O . ARG A 1 68 ? 10.306 -16.749 -23.796 1.00 94.81 68 ARG A O 1
ATOM 505 N N . ALA A 1 69 ? 11.221 -16.594 -21.755 1.00 92.31 69 ALA A N 1
ATOM 506 C CA . ALA A 1 69 ? 11.223 -18.030 -21.490 1.00 92.31 69 ALA A CA 1
ATOM 507 C C . ALA A 1 69 ? 9.884 -18.516 -20.930 1.00 92.31 69 ALA A C 1
ATOM 509 O O . ALA A 1 69 ? 9.492 -19.655 -21.162 1.00 92.31 69 ALA A O 1
ATOM 510 N N . TRP A 1 70 ? 9.182 -17.660 -20.190 1.00 94.38 70 TRP A N 1
ATOM 511 C CA . TRP A 1 70 ? 7.889 -17.986 -19.599 1.00 94.38 70 TRP A CA 1
ATOM 512 C C . TRP A 1 70 ? 7.127 -16.712 -19.248 1.00 94.38 70 TRP A C 1
ATOM 514 O O . TRP A 1 70 ? 7.743 -15.734 -18.834 1.00 94.38 70 TRP A O 1
ATOM 524 N N . ALA A 1 71 ? 5.802 -16.732 -19.362 1.00 87.88 71 ALA A N 1
ATOM 525 C CA . ALA A 1 71 ? 4.930 -15.668 -18.875 1.00 87.88 71 ALA A CA 1
ATOM 526 C C . ALA A 1 71 ? 4.013 -16.215 -17.774 1.00 87.88 71 ALA A C 1
ATOM 528 O O . ALA A 1 71 ? 3.514 -17.335 -17.920 1.00 87.88 71 ALA A O 1
ATOM 529 N N . PRO A 1 72 ? 3.755 -15.446 -16.703 1.00 80.56 72 PRO A N 1
ATOM 530 C CA . PRO A 1 72 ? 2.758 -15.831 -15.724 1.00 80.56 72 PRO A CA 1
ATOM 531 C C . PRO A 1 72 ? 1.384 -15.897 -16.370 1.00 80.56 72 PRO A C 1
ATOM 533 O O . PRO A 1 72 ? 1.068 -15.139 -17.290 1.00 80.56 72 PRO A O 1
ATOM 536 N N . SER A 1 73 ? 0.551 -16.792 -15.844 1.00 78.00 73 SER A N 1
ATOM 537 C CA . SER A 1 73 ? -0.883 -16.710 -16.075 1.00 78.00 73 SER A CA 1
ATOM 538 C C . SER A 1 73 ? -1.392 -15.340 -15.632 1.00 78.00 73 SER A C 1
ATOM 540 O O . SER A 1 73 ? -0.796 -14.697 -14.759 1.00 78.00 73 SER A O 1
ATOM 542 N N . ALA A 1 74 ? -2.520 -14.914 -16.201 1.00 71.12 74 ALA A N 1
ATOM 543 C CA . ALA A 1 74 ? -3.221 -13.749 -15.686 1.00 71.12 74 ALA A CA 1
ATOM 544 C C . ALA A 1 74 ? -3.394 -13.883 -14.156 1.00 71.12 74 ALA A C 1
ATOM 546 O O . ALA A 1 74 ? -3.585 -15.003 -13.660 1.00 71.12 74 ALA A O 1
ATOM 547 N N . PRO A 1 75 ? -3.282 -12.779 -13.399 1.00 70.00 75 PRO A N 1
ATOM 548 C CA . PRO A 1 75 ? -3.495 -12.800 -11.959 1.00 70.00 75 PRO A CA 1
ATOM 549 C C . PRO A 1 75 ? -4.859 -13.407 -11.662 1.00 70.00 75 PRO A C 1
ATOM 551 O O . PRO A 1 75 ? -5.830 -13.103 -12.355 1.00 70.00 75 PRO A O 1
ATOM 554 N N . THR A 1 76 ? -4.937 -14.252 -10.635 1.00 74.44 76 THR A N 1
ATOM 555 C CA . THR A 1 76 ? -6.226 -14.784 -10.199 1.00 74.44 76 THR A CA 1
ATOM 556 C C . THR A 1 76 ? -7.137 -13.605 -9.859 1.00 74.44 76 THR A C 1
ATOM 558 O O . THR A 1 76 ? -6.753 -12.783 -9.018 1.00 74.44 76 THR A O 1
ATOM 561 N N . PRO A 1 77 ? -8.311 -13.488 -10.501 1.00 80.88 77 PRO A N 1
ATOM 562 C CA . PRO A 1 77 ? -9.231 -12.415 -10.184 1.00 80.88 77 PRO A CA 1
ATOM 563 C C . PRO A 1 77 ? -9.663 -12.530 -8.718 1.00 80.88 77 PRO A C 1
ATOM 565 O O . PRO A 1 77 ? -9.749 -13.642 -8.180 1.00 80.88 77 PRO A O 1
ATOM 568 N N . PRO A 1 78 ? -9.927 -11.401 -8.046 1.00 85.44 78 PRO A N 1
ATOM 569 C CA . PRO A 1 78 ? -10.448 -11.433 -6.690 1.00 85.44 78 PRO A CA 1
ATOM 570 C C . PRO A 1 78 ? -11.784 -12.191 -6.629 1.00 85.44 78 PRO A C 1
ATOM 572 O O . PRO A 1 78 ? -12.519 -12.224 -7.621 1.00 85.44 78 PRO A O 1
ATOM 575 N N . PRO A 1 79 ? -12.142 -12.780 -5.470 1.00 88.00 79 PRO A N 1
ATOM 576 C CA . PRO A 1 79 ? -13.417 -13.469 -5.328 1.00 88.00 79 PRO A CA 1
ATOM 577 C C . PRO A 1 79 ? -14.577 -12.535 -5.685 1.00 88.00 79 PRO A C 1
ATOM 579 O O . PRO A 1 79 ? -14.649 -11.419 -5.171 1.00 88.00 79 PRO A O 1
ATOM 582 N N . ALA A 1 80 ? -15.515 -12.997 -6.518 1.00 91.56 80 ALA A N 1
ATOM 583 C CA . ALA A 1 80 ? -16.655 -12.186 -6.958 1.00 91.56 80 ALA A CA 1
ATOM 584 C C . ALA A 1 80 ? -17.479 -11.628 -5.780 1.00 91.56 80 ALA A C 1
ATOM 586 O O . ALA A 1 80 ? -17.993 -10.517 -5.848 1.00 91.56 80 ALA A O 1
ATOM 587 N N . SER A 1 81 ? -17.525 -12.355 -4.656 1.00 93.38 81 SER A N 1
ATOM 588 C CA . SER A 1 81 ? -18.164 -11.932 -3.400 1.00 93.38 81 SER A CA 1
ATOM 589 C C . SER A 1 81 ? -17.508 -10.721 -2.726 1.00 93.38 81 SER A C 1
ATOM 591 O O . SER A 1 81 ? -18.048 -10.203 -1.749 1.00 93.38 81 SER A O 1
ATOM 593 N N . ARG A 1 82 ? -16.337 -10.285 -3.199 1.00 94.44 82 ARG A N 1
ATOM 594 C CA . ARG A 1 82 ? -15.609 -9.107 -2.710 1.00 94.44 82 ARG A CA 1
ATOM 595 C C . ARG A 1 82 ? -15.708 -7.904 -3.644 1.00 94.44 82 ARG A C 1
ATOM 597 O O . ARG A 1 82 ? -15.229 -6.837 -3.266 1.00 94.44 82 ARG A O 1
ATOM 604 N N . LEU A 1 83 ? -16.324 -8.053 -4.814 1.00 95.19 83 LEU A N 1
ATOM 605 C CA . LEU A 1 83 ? -16.504 -6.978 -5.788 1.00 95.19 83 LEU A CA 1
ATOM 606 C C . LEU A 1 83 ? -17.732 -6.113 -5.464 1.00 95.19 83 LEU A C 1
ATOM 608 O O . LEU A 1 83 ? -18.588 -6.494 -4.665 1.00 95.19 83 LEU A O 1
ATOM 612 N N . GLY A 1 84 ? -17.804 -4.921 -6.059 1.00 96.31 84 GLY A N 1
ATOM 613 C CA . GLY A 1 84 ? -18.931 -3.993 -5.907 1.00 96.31 84 GLY A CA 1
ATOM 614 C C . GLY A 1 84 ? -19.069 -3.366 -4.516 1.00 96.31 84 GLY A C 1
ATOM 615 O O . GLY A 1 84 ? -20.048 -2.674 -4.257 1.00 96.31 84 GLY A O 1
ATOM 616 N N . THR A 1 85 ? -18.100 -3.585 -3.622 1.00 96.81 85 THR A N 1
ATOM 617 C CA . THR A 1 85 ? -18.105 -3.072 -2.247 1.00 96.81 85 THR A CA 1
ATOM 618 C C . THR A 1 85 ? -16.767 -2.417 -1.916 1.00 96.81 85 THR A C 1
A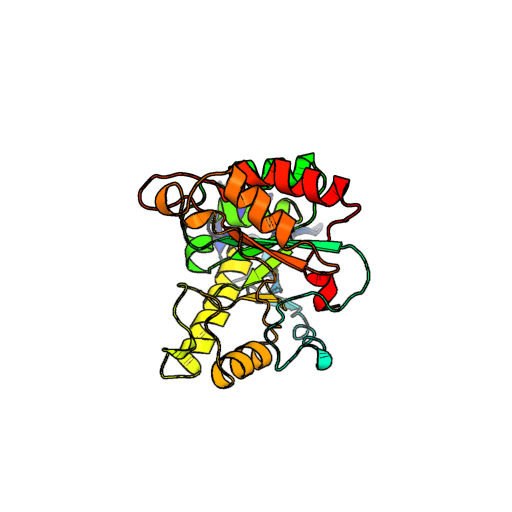TOM 620 O O . THR A 1 85 ? -15.713 -2.983 -2.202 1.00 96.81 85 THR A O 1
ATOM 623 N N . ASP A 1 86 ? -16.811 -1.249 -1.274 1.00 97.50 86 ASP A N 1
ATOM 624 C CA . ASP A 1 86 ? -15.651 -0.637 -0.622 1.00 97.50 86 ASP A CA 1
ATOM 625 C C . ASP A 1 86 ? -15.595 -1.093 0.844 1.00 97.50 86 ASP A C 1
ATOM 627 O O . ASP A 1 86 ? -16.347 -0.620 1.701 1.00 97.50 86 ASP A O 1
ATOM 631 N N . TRP A 1 87 ? -14.770 -2.103 1.123 1.00 98.19 87 TRP A N 1
ATOM 632 C CA . TRP A 1 87 ? -14.817 -2.826 2.391 1.00 98.19 87 TRP A CA 1
ATOM 633 C C . TRP A 1 87 ? -14.237 -1.996 3.535 1.00 98.19 87 TRP A C 1
ATOM 635 O O . TRP A 1 87 ? -13.037 -1.736 3.596 1.00 98.19 87 TRP A O 1
ATOM 645 N N . THR A 1 88 ? -15.080 -1.639 4.501 1.00 97.94 88 THR A N 1
ATOM 646 C CA . THR A 1 88 ? -14.672 -0.919 5.719 1.00 97.94 88 THR A CA 1
ATOM 647 C C . THR A 1 88 ? -14.213 -1.852 6.836 1.00 97.94 88 THR A C 1
ATOM 649 O O . THR A 1 88 ? -13.603 -1.398 7.800 1.00 97.94 88 THR A O 1
ATOM 652 N N . ARG A 1 89 ? -14.485 -3.159 6.732 1.00 97.44 89 ARG A N 1
ATOM 653 C CA . ARG A 1 89 ? -14.228 -4.160 7.777 1.00 97.44 89 ARG A CA 1
ATOM 654 C C . ARG A 1 89 ? -14.032 -5.550 7.167 1.00 97.44 89 ARG A C 1
ATOM 656 O O . ARG A 1 89 ? -14.663 -5.878 6.165 1.00 97.44 89 ARG A O 1
ATOM 663 N N . ILE A 1 90 ? -13.220 -6.396 7.802 1.00 97.69 90 ILE A N 1
ATOM 664 C CA . ILE A 1 90 ? -13.134 -7.826 7.471 1.00 97.69 90 ILE A CA 1
ATOM 665 C C . ILE A 1 90 ? -14.409 -8.519 7.990 1.00 97.69 90 ILE A C 1
ATOM 667 O O . ILE A 1 90 ? -14.690 -8.440 9.191 1.00 97.69 90 ILE A O 1
ATOM 671 N N . PRO A 1 91 ? -15.193 -9.209 7.142 1.00 96.00 91 PRO A N 1
ATOM 672 C CA . PRO A 1 91 ? -16.442 -9.847 7.557 1.00 96.00 91 PRO A CA 1
ATOM 673 C C . PRO A 1 91 ? -16.165 -11.119 8.369 1.00 96.00 91 PRO A C 1
ATOM 675 O O . PRO A 1 91 ? -16.130 -12.227 7.841 1.00 96.00 91 PRO A O 1
ATOM 678 N N . THR A 1 92 ? -15.944 -10.944 9.670 1.00 96.75 92 THR A N 1
ATOM 679 C CA . THR A 1 92 ? -15.656 -12.021 10.625 1.00 96.75 92 THR A CA 1
ATOM 680 C C . THR A 1 92 ? -16.227 -11.712 12.010 1.00 96.75 92 THR A C 1
ATOM 682 O O . THR A 1 92 ? -16.470 -10.551 12.354 1.00 96.75 92 THR A O 1
ATOM 685 N N . SER A 1 93 ? -16.434 -12.749 12.819 1.00 97.38 93 SER A N 1
ATOM 686 C CA . SER A 1 93 ? -16.717 -12.652 14.257 1.00 97.38 93 SER A CA 1
ATOM 687 C C . SER A 1 93 ? -15.456 -12.804 15.122 1.00 97.38 93 SER A C 1
ATOM 689 O O . SER A 1 93 ? -15.490 -12.494 16.312 1.00 97.38 93 SER A O 1
ATOM 691 N N . SER A 1 94 ? -14.326 -13.238 14.549 1.00 98.12 94 SER A N 1
ATOM 692 C CA . SER A 1 94 ? -13.057 -13.392 15.269 1.00 98.12 94 SER A CA 1
ATOM 693 C C . SER A 1 94 ? -12.468 -12.037 15.659 1.00 98.12 94 SER A C 1
ATOM 695 O O . SER A 1 94 ? -12.423 -11.114 14.845 1.00 98.12 94 SER A O 1
ATOM 697 N N . LYS A 1 95 ? -11.948 -11.925 16.888 1.00 98.44 95 LYS A N 1
ATOM 698 C CA . LYS A 1 95 ? -11.289 -10.714 17.410 1.00 98.44 95 LYS A CA 1
ATOM 699 C C . LYS A 1 95 ? -9.922 -10.489 16.756 1.00 98.44 95 LYS A C 1
ATOM 701 O O . LYS A 1 95 ? -8.873 -10.666 17.369 1.00 98.44 95 LYS A O 1
ATOM 706 N N . VAL A 1 96 ? -9.953 -10.093 15.491 1.00 98.69 96 VAL A N 1
ATOM 707 C CA . VAL A 1 96 ? -8.785 -9.730 14.686 1.00 98.69 96 VAL A CA 1
ATOM 708 C C . VAL A 1 96 ? -8.839 -8.254 14.308 1.00 98.69 96 VAL A C 1
ATOM 710 O O . VAL A 1 96 ? -9.922 -7.728 14.063 1.00 98.69 96 VAL A O 1
ATOM 713 N N . ILE A 1 97 ? -7.681 -7.604 14.247 1.00 98.88 97 ILE A N 1
ATOM 714 C CA . ILE A 1 97 ? -7.496 -6.241 13.739 1.00 98.88 97 ILE A CA 1
ATOM 715 C C . ILE A 1 97 ? -6.551 -6.290 12.536 1.00 98.88 97 ILE A C 1
ATOM 717 O O . ILE A 1 97 ? -5.533 -6.983 12.575 1.00 98.88 97 ILE A O 1
ATOM 721 N N . ALA A 1 98 ? -6.853 -5.531 11.486 1.00 98.81 98 ALA A N 1
ATOM 722 C CA . ALA A 1 98 ? -5.913 -5.267 10.402 1.00 98.81 98 ALA A CA 1
ATOM 723 C C . ALA A 1 98 ? -5.342 -3.854 10.543 1.00 98.81 98 ALA A C 1
ATOM 725 O O . ALA A 1 98 ? -6.069 -2.871 10.407 1.00 98.81 98 ALA A O 1
ATOM 726 N N . LEU A 1 99 ? -4.036 -3.755 10.798 1.00 98.94 99 LEU A N 1
ATOM 727 C CA . LEU A 1 99 ? -3.328 -2.477 10.750 1.00 98.94 99 LEU A CA 1
ATOM 728 C C . LEU A 1 99 ? -2.914 -2.182 9.311 1.00 98.94 99 LEU A C 1
ATOM 730 O O . LEU A 1 99 ? -2.293 -3.024 8.645 1.00 98.94 99 LEU A O 1
ATOM 734 N N . THR A 1 100 ? -3.272 -0.993 8.835 1.00 98.94 100 THR A N 1
ATOM 735 C CA . THR A 1 100 ? -2.990 -0.562 7.469 1.00 98.94 100 THR A CA 1
ATOM 736 C C . THR A 1 100 ? -2.347 0.815 7.444 1.00 98.94 100 THR A C 1
ATOM 738 O O . THR A 1 100 ? -2.662 1.654 8.284 1.00 98.94 100 THR A O 1
ATOM 741 N N . PHE A 1 101 ? -1.443 1.030 6.491 1.00 98.88 101 PHE A N 1
ATOM 742 C CA . PHE A 1 101 ? -0.636 2.241 6.404 1.00 98.88 101 PHE A CA 1
ATOM 743 C C . PHE A 1 101 ? -0.639 2.797 4.985 1.00 98.88 101 PHE A C 1
ATOM 745 O O . PHE A 1 101 ? -0.229 2.093 4.062 1.00 98.88 101 PHE A O 1
ATOM 752 N N . ASP A 1 102 ? -1.026 4.057 4.823 1.00 98.81 102 ASP A N 1
ATOM 753 C CA . ASP A 1 102 ? -0.977 4.735 3.530 1.00 98.81 102 ASP A CA 1
ATOM 754 C C . ASP A 1 102 ? 0.344 5.507 3.391 1.00 98.81 102 ASP A C 1
ATOM 756 O O . ASP A 1 102 ? 0.774 6.245 4.288 1.00 98.81 102 ASP A O 1
ATOM 760 N N . ALA A 1 103 ? 1.024 5.305 2.262 1.00 98.31 103 ALA A N 1
ATOM 761 C CA . ALA A 1 103 ? 2.301 5.928 1.936 1.00 98.31 103 ALA A CA 1
ATOM 762 C C . ALA A 1 103 ? 2.174 6.753 0.649 1.00 98.31 103 ALA A C 1
ATOM 764 O O . ALA A 1 103 ? 2.341 6.241 -0.459 1.00 98.31 103 ALA A O 1
ATOM 765 N N . GLY A 1 104 ? 1.868 8.042 0.820 1.00 96.31 104 GLY A N 1
ATOM 766 C CA . GLY A 1 104 ? 1.775 9.028 -0.265 1.00 96.31 104 GLY A CA 1
ATOM 767 C C . GLY A 1 104 ? 2.509 10.352 -0.009 1.00 96.31 104 GLY A C 1
ATOM 768 O O . GLY A 1 104 ? 2.612 11.159 -0.925 1.00 96.31 104 GLY A O 1
ATOM 769 N N . GLY A 1 105 ? 3.024 10.571 1.210 1.00 95.81 105 GLY A N 1
ATOM 770 C CA . GLY A 1 105 ? 3.729 11.793 1.631 1.00 95.81 105 GLY A CA 1
ATOM 771 C C . GLY A 1 105 ? 5.254 11.625 1.700 1.00 95.81 105 GLY A C 1
ATOM 772 O O . GLY A 1 105 ? 5.882 11.176 0.750 1.00 95.81 105 GLY A O 1
ATOM 773 N N . ASN A 1 106 ? 5.877 11.975 2.829 1.00 97.50 106 ASN A N 1
ATOM 774 C CA . ASN A 1 106 ? 7.290 11.650 3.093 1.00 97.50 106 ASN A CA 1
ATOM 775 C C . ASN A 1 106 ? 7.446 10.272 3.783 1.00 97.50 106 ASN A C 1
ATOM 777 O O . ASN A 1 106 ? 6.455 9.593 4.048 1.00 97.50 106 ASN A O 1
ATOM 781 N N . ASP A 1 107 ? 8.678 9.827 4.056 1.00 97.69 107 ASP A N 1
ATOM 782 C CA . ASP A 1 107 ? 8.987 8.523 4.673 1.00 97.69 107 ASP A CA 1
ATOM 783 C C . ASP A 1 107 ? 9.314 8.592 6.180 1.00 97.69 107 ASP A C 1
ATOM 785 O O . ASP A 1 107 ? 9.729 7.587 6.764 1.00 97.69 107 ASP A O 1
ATOM 789 N N . ARG A 1 108 ? 9.125 9.749 6.836 1.00 97.94 108 ARG A N 1
ATOM 790 C CA . ARG A 1 108 ? 9.656 10.020 8.189 1.00 97.94 108 ARG A CA 1
ATOM 791 C C . ARG A 1 108 ? 9.200 9.023 9.258 1.00 97.94 108 ARG A C 1
ATOM 793 O O . ARG A 1 108 ? 9.983 8.690 10.144 1.00 97.94 108 ARG A O 1
ATOM 800 N N . GLY A 1 109 ? 7.962 8.533 9.192 1.00 98.12 109 GLY A N 1
ATOM 801 C CA . GLY A 1 109 ? 7.437 7.559 10.152 1.00 98.12 109 GLY A CA 1
ATOM 802 C C . GLY A 1 109 ? 7.848 6.111 9.865 1.00 98.12 109 GLY A C 1
ATOM 803 O O . GLY A 1 109 ? 7.766 5.264 10.759 1.00 98.12 109 GLY A O 1
ATOM 804 N N . LEU A 1 110 ? 8.321 5.799 8.652 1.00 98.25 110 LEU A N 1
ATOM 805 C CA . LEU A 1 110 ? 8.428 4.418 8.172 1.00 98.25 110 LEU A CA 1
ATOM 806 C C . LEU A 1 110 ? 9.353 3.550 9.026 1.00 98.25 110 LEU A C 1
ATOM 808 O O . LEU A 1 110 ? 8.999 2.422 9.374 1.00 98.25 110 LEU A O 1
ATOM 812 N N . ALA A 1 111 ? 10.541 4.061 9.356 1.00 97.81 111 ALA A N 1
ATOM 813 C CA . ALA A 1 111 ? 11.536 3.300 10.106 1.00 97.81 111 ALA A CA 1
ATOM 814 C C . ALA A 1 111 ? 11.011 2.907 11.498 1.00 97.81 111 ALA A C 1
ATOM 816 O O . ALA A 1 111 ? 11.150 1.752 11.906 1.00 97.81 111 ALA A O 1
ATOM 817 N N . SER A 1 112 ? 10.349 3.842 12.189 1.00 98.44 112 SER A N 1
ATOM 818 C CA . SER A 1 112 ? 9.744 3.611 13.507 1.00 98.44 112 SER A CA 1
ATOM 819 C C . SER A 1 112 ? 8.570 2.627 13.431 1.00 98.44 112 SER A C 1
ATOM 821 O O . SER A 1 112 ? 8.510 1.667 14.208 1.00 98.44 112 SER A O 1
ATOM 823 N N . ILE A 1 113 ? 7.685 2.797 12.439 1.00 98.81 113 ILE A N 1
ATOM 824 C CA . ILE A 1 113 ? 6.542 1.904 12.196 1.00 98.81 113 ILE A CA 1
ATOM 825 C C . ILE A 1 113 ? 7.027 0.473 11.954 1.00 98.81 113 ILE A C 1
ATOM 827 O O . ILE A 1 113 ? 6.640 -0.443 12.683 1.00 98.81 113 ILE A O 1
ATOM 831 N N . ARG A 1 114 ? 7.926 0.270 10.981 1.00 98.38 114 ARG A N 1
ATOM 832 C CA . ARG A 1 114 ? 8.473 -1.057 10.662 1.00 98.38 114 ARG A CA 1
ATOM 833 C C . ARG A 1 114 ? 9.125 -1.690 11.882 1.00 98.38 114 ARG A C 1
ATOM 835 O O . ARG A 1 114 ? 8.848 -2.852 12.179 1.00 98.38 114 ARG A O 1
ATOM 842 N N . ARG A 1 115 ? 9.977 -0.940 12.588 1.00 98.31 115 ARG A N 1
ATOM 843 C CA . ARG A 1 115 ? 10.681 -1.449 13.768 1.00 98.31 115 ARG A CA 1
ATOM 844 C C . ARG A 1 115 ? 9.697 -1.923 14.834 1.00 98.31 115 ARG A C 1
ATOM 846 O O . ARG A 1 115 ? 9.891 -3.002 15.389 1.00 98.31 115 ARG A O 1
ATOM 853 N N . THR A 1 116 ? 8.640 -1.152 15.079 1.00 98.81 116 THR A N 1
ATOM 854 C CA . THR A 1 116 ? 7.586 -1.486 16.043 1.00 98.81 116 THR A CA 1
ATOM 855 C C . THR A 1 116 ? 6.833 -2.748 15.638 1.00 98.81 116 THR A C 1
ATOM 857 O O . THR A 1 116 ? 6.701 -3.663 16.449 1.00 98.81 116 THR A O 1
ATOM 860 N N . LEU A 1 117 ? 6.387 -2.831 14.381 1.00 98.81 117 LEU A N 1
ATOM 861 C CA . LEU A 1 117 ? 5.674 -3.996 13.853 1.00 98.81 117 LEU A CA 1
ATOM 862 C C . LEU A 1 117 ? 6.523 -5.270 13.935 1.00 98.81 117 LEU A C 1
ATOM 864 O O . LEU A 1 117 ? 6.033 -6.296 14.397 1.00 98.81 117 LEU A O 1
ATOM 868 N N . GLN A 1 118 ? 7.803 -5.203 13.558 1.00 98.38 118 GLN A N 1
ATOM 869 C CA . GLN A 1 118 ? 8.728 -6.339 13.630 1.00 98.38 118 GLN A CA 1
ATOM 870 C C . GLN A 1 118 ? 9.000 -6.767 15.075 1.00 98.38 118 GLN A C 1
ATOM 872 O O . GLN A 1 118 ? 8.862 -7.941 15.397 1.00 98.38 118 GLN A O 1
ATOM 877 N N . LEU A 1 119 ? 9.326 -5.823 15.968 1.00 98.44 119 LEU A N 1
ATOM 878 C CA . LEU A 1 119 ? 9.554 -6.121 17.389 1.00 98.44 119 LEU A CA 1
ATOM 879 C C . LEU A 1 119 ? 8.350 -6.775 18.046 1.00 98.44 119 LEU A C 1
ATOM 881 O O . LEU A 1 119 ? 8.491 -7.674 18.872 1.00 98.44 119 LEU A O 1
ATOM 885 N N . LYS A 1 120 ? 7.162 -6.290 17.696 1.00 98.56 120 LYS A N 1
ATOM 886 C CA . LYS A 1 120 ? 5.918 -6.786 18.258 1.00 98.56 120 LYS A CA 1
ATOM 887 C C . LYS A 1 120 ? 5.364 -7.972 17.469 1.00 98.56 120 LYS A C 1
ATOM 889 O O . LYS A 1 120 ? 4.330 -8.476 17.889 1.00 98.56 120 LYS A O 1
ATOM 894 N N . ASN A 1 121 ? 6.014 -8.448 16.403 1.00 98.19 121 ASN A N 1
ATOM 895 C CA . ASN A 1 121 ? 5.530 -9.518 15.519 1.00 98.19 121 ASN A CA 1
ATOM 896 C C . ASN A 1 121 ? 4.090 -9.282 15.025 1.00 98.19 121 ASN A C 1
ATOM 898 O O . ASN A 1 121 ? 3.217 -10.140 15.163 1.00 98.19 121 ASN A O 1
ATOM 902 N N . VAL A 1 122 ? 3.818 -8.082 14.512 1.00 98.75 122 VAL A N 1
ATOM 903 C CA . VAL A 1 122 ? 2.497 -7.686 14.015 1.00 98.75 122 VAL A CA 1
ATOM 904 C C . VAL A 1 122 ? 2.508 -7.630 12.485 1.00 98.75 122 VAL A C 1
ATOM 906 O O . VAL A 1 122 ? 3.247 -6.821 11.919 1.00 98.75 122 VAL A O 1
ATOM 909 N N . PRO A 1 123 ? 1.696 -8.452 11.796 1.00 98.50 123 PRO A N 1
ATOM 910 C CA . PRO A 1 123 ? 1.500 -8.311 10.361 1.00 98.50 123 PRO A CA 1
ATOM 911 C C . PRO A 1 123 ? 0.758 -7.006 10.038 1.00 98.50 123 PRO A C 1
ATOM 913 O O . PRO A 1 123 ? -0.110 -6.569 10.793 1.00 98.50 123 PRO A O 1
ATOM 916 N N . ALA A 1 124 ? 1.064 -6.407 8.888 1.00 98.69 124 ALA A N 1
ATOM 917 C CA . ALA A 1 124 ? 0.440 -5.167 8.430 1.00 98.69 124 ALA A CA 1
ATOM 918 C C . ALA A 1 124 ? 0.327 -5.117 6.902 1.00 98.69 124 ALA A C 1
ATOM 920 O O . ALA A 1 124 ? 0.977 -5.890 6.188 1.00 98.69 124 ALA A O 1
ATOM 921 N N . THR A 1 125 ? -0.512 -4.201 6.412 1.00 98.81 125 THR A N 1
ATOM 922 C CA . THR A 1 125 ? -0.663 -3.908 4.978 1.00 98.81 125 THR A CA 1
ATOM 923 C C . THR A 1 125 ? -0.322 -2.448 4.681 1.00 98.81 125 THR A C 1
ATOM 925 O O . THR A 1 125 ? -0.853 -1.560 5.335 1.00 98.81 125 THR A O 1
ATOM 928 N N . PHE A 1 126 ? 0.531 -2.190 3.693 1.00 98.88 126 PHE A N 1
ATOM 929 C CA . PHE A 1 126 ? 0.923 -0.849 3.260 1.00 98.88 126 PHE A CA 1
ATOM 930 C C . PHE A 1 126 ? 0.342 -0.554 1.879 1.00 98.88 126 PHE A C 1
ATOM 932 O O . PHE A 1 126 ? 0.643 -1.272 0.926 1.00 98.88 126 PHE A O 1
ATOM 939 N N . PHE A 1 127 ? -0.468 0.491 1.753 1.00 98.88 127 PHE A N 1
ATOM 940 C CA . PHE A 1 127 ? -0.951 0.987 0.469 1.00 98.88 127 PHE A CA 1
ATOM 941 C C . PHE A 1 127 ? -0.006 2.083 -0.012 1.00 98.88 127 PHE A C 1
ATOM 943 O O . PHE A 1 127 ? 0.135 3.125 0.625 1.00 98.88 127 PHE A O 1
ATOM 950 N N . LEU A 1 128 ? 0.695 1.820 -1.111 1.00 98.88 128 LEU A N 1
ATOM 951 C CA . LEU A 1 128 ? 1.723 2.720 -1.623 1.00 98.88 128 LEU A CA 1
ATOM 952 C C . LEU A 1 128 ? 1.177 3.492 -2.814 1.00 98.88 128 LEU A C 1
ATOM 954 O O . LEU A 1 128 ? 0.533 2.901 -3.686 1.00 98.88 128 LEU A O 1
ATOM 958 N N . THR A 1 129 ? 1.479 4.786 -2.893 1.00 98.88 129 THR A N 1
ATOM 959 C CA . THR A 1 129 ? 1.321 5.489 -4.163 1.00 98.88 129 THR A CA 1
ATOM 960 C C . THR A 1 129 ? 2.487 5.157 -5.092 1.00 98.88 129 THR A C 1
ATOM 962 O O . THR A 1 129 ? 3.613 4.857 -4.659 1.00 98.88 129 THR A O 1
ATOM 965 N N . GLY A 1 130 ? 2.239 5.210 -6.399 1.00 98.56 130 GLY A N 1
ATOM 966 C CA . GLY A 1 130 ? 3.302 5.033 -7.385 1.00 98.56 130 GLY A CA 1
ATOM 967 C C . GLY A 1 130 ? 4.357 6.140 -7.302 1.00 98.56 130 GLY A C 1
ATOM 968 O O . GLY A 1 130 ? 5.556 5.848 -7.345 1.00 98.56 130 GLY A O 1
ATOM 969 N N . ALA A 1 131 ? 3.935 7.393 -7.099 1.00 98.62 131 ALA A N 1
ATOM 970 C CA . ALA A 1 131 ? 4.829 8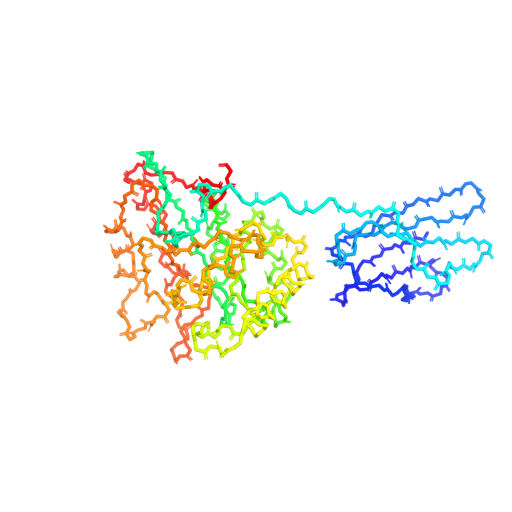.532 -6.911 1.00 98.62 131 ALA A CA 1
ATOM 971 C C . ALA A 1 131 ? 5.734 8.357 -5.684 1.00 98.62 131 ALA A C 1
ATOM 973 O O . ALA A 1 131 ? 6.952 8.482 -5.811 1.00 98.62 131 ALA A O 1
ATOM 974 N N . TRP A 1 132 ? 5.173 7.971 -4.532 1.00 98.56 132 TRP A N 1
ATOM 975 C CA . TRP A 1 132 ? 5.952 7.711 -3.319 1.00 98.56 132 TRP A CA 1
ATOM 976 C C . TRP A 1 132 ? 6.981 6.603 -3.542 1.00 98.56 132 TRP A C 1
ATOM 978 O O . TRP A 1 132 ? 8.144 6.743 -3.168 1.00 98.56 132 TRP A O 1
ATOM 988 N N . THR A 1 133 ? 6.588 5.530 -4.233 1.00 98.12 133 THR A N 1
ATOM 989 C CA . THR A 1 133 ? 7.496 4.418 -4.538 1.00 98.12 133 THR A CA 1
ATOM 990 C C . THR A 1 133 ? 8.677 4.853 -5.409 1.00 98.12 133 THR A C 1
ATOM 992 O O . THR A 1 133 ? 9.797 4.388 -5.203 1.00 98.12 133 THR A O 1
ATOM 995 N N . ARG A 1 134 ? 8.458 5.762 -6.367 1.00 96.38 134 ARG A N 1
ATOM 996 C CA . ARG A 1 134 ? 9.538 6.314 -7.203 1.00 96.38 134 ARG A CA 1
ATOM 997 C C . ARG A 1 134 ? 10.445 7.274 -6.437 1.00 96.38 134 ARG A C 1
ATOM 999 O O . ARG A 1 134 ? 11.644 7.284 -6.697 1.00 96.38 134 ARG A O 1
ATOM 1006 N N . SER A 1 135 ? 9.900 8.051 -5.504 1.00 97.12 135 SER A N 1
ATOM 1007 C CA . SER A 1 135 ? 10.678 8.968 -4.659 1.00 97.12 135 SER A CA 1
ATOM 1008 C C . SER A 1 135 ? 11.478 8.243 -3.575 1.00 97.12 135 SER A C 1
ATOM 1010 O O . SER A 1 135 ? 12.577 8.674 -3.234 1.00 97.12 135 SER A O 1
ATOM 1012 N N . PHE A 1 136 ? 10.960 7.126 -3.058 1.00 96.19 136 PHE A N 1
ATOM 1013 C CA . PHE A 1 136 ? 11.566 6.363 -1.968 1.00 96.19 136 PHE A CA 1
ATOM 1014 C C . PHE A 1 136 ? 11.731 4.868 -2.316 1.00 96.19 136 PHE A C 1
ATOM 1016 O O . PHE A 1 136 ? 11.242 4.004 -1.583 1.00 96.19 136 PHE A O 1
ATOM 1023 N N . PRO A 1 137 ? 12.451 4.509 -3.399 1.00 91.25 137 PRO A N 1
ATOM 1024 C CA . PRO A 1 137 ? 12.512 3.129 -3.888 1.00 91.25 137 PRO A CA 1
ATOM 1025 C C . PRO A 1 137 ? 13.134 2.167 -2.868 1.00 91.25 137 PRO A C 1
ATOM 1027 O O . PRO A 1 137 ? 12.608 1.078 -2.646 1.00 91.25 137 PRO A O 1
ATOM 1030 N N . THR A 1 138 ? 14.193 2.588 -2.167 1.00 91.31 138 THR A N 1
ATOM 1031 C CA . THR A 1 138 ? 14.806 1.797 -1.086 1.00 91.31 138 THR A CA 1
ATOM 1032 C C . THR A 1 138 ? 13.815 1.531 0.046 1.00 91.31 138 THR A C 1
ATOM 1034 O O . THR A 1 138 ? 13.730 0.417 0.552 1.00 91.31 138 THR A O 1
ATOM 1037 N N . ARG A 1 139 ? 13.014 2.533 0.420 1.00 95.44 139 ARG A N 1
ATOM 1038 C CA . ARG A 1 139 ? 12.021 2.421 1.496 1.00 95.44 139 ARG A CA 1
ATOM 1039 C C . ARG A 1 139 ? 10.863 1.513 1.118 1.00 95.44 139 ARG A C 1
ATOM 1041 O O . ARG A 1 139 ? 10.448 0.687 1.926 1.00 95.44 139 ARG A O 1
ATOM 1048 N N . ALA A 1 140 ? 10.372 1.635 -0.111 1.00 95.56 140 ALA A N 1
ATOM 1049 C CA . ALA A 1 140 ? 9.358 0.740 -0.645 1.00 95.56 140 ALA A CA 1
ATOM 1050 C C . ALA A 1 140 ? 9.860 -0.714 -0.644 1.00 95.56 140 ALA A C 1
ATOM 1052 O O . ALA A 1 140 ? 9.148 -1.617 -0.200 1.00 95.56 140 ALA A O 1
ATOM 1053 N N . ASN A 1 141 ? 11.109 -0.944 -1.063 1.00 91.56 141 ASN A N 1
ATOM 1054 C CA . ASN A 1 141 ? 11.720 -2.269 -1.014 1.00 91.56 141 ASN A CA 1
ATOM 1055 C C . ASN A 1 141 ? 11.844 -2.808 0.422 1.00 91.56 141 ASN A C 1
ATOM 1057 O O . ASN A 1 141 ? 11.483 -3.958 0.666 1.00 91.56 141 ASN A O 1
ATOM 1061 N N . GLU A 1 142 ? 12.263 -1.977 1.385 1.00 92.44 142 GLU A N 1
ATOM 1062 C CA . GLU A 1 142 ? 12.336 -2.350 2.807 1.00 92.44 142 GLU A CA 1
ATOM 1063 C C . GLU A 1 142 ? 10.982 -2.838 3.357 1.00 92.44 142 GLU A C 1
ATOM 1065 O O . GLU A 1 142 ? 10.961 -3.751 4.183 1.00 92.44 142 GLU A O 1
ATOM 1070 N N . VAL A 1 143 ? 9.855 -2.264 2.913 1.00 95.62 143 VAL A N 1
ATOM 1071 C CA . VAL A 1 143 ? 8.506 -2.712 3.313 1.00 95.62 143 VAL A CA 1
ATOM 1072 C C . VAL A 1 143 ? 8.239 -4.141 2.841 1.00 95.62 143 VAL A C 1
ATOM 1074 O O . VAL A 1 143 ? 7.823 -4.983 3.638 1.00 95.62 143 VAL A O 1
ATOM 1077 N N . ALA A 1 144 ? 8.498 -4.426 1.564 1.00 91.81 144 ALA A N 1
ATOM 1078 C CA . ALA A 1 144 ? 8.234 -5.741 0.985 1.00 91.81 144 ALA A CA 1
ATOM 1079 C C . ALA A 1 144 ? 9.197 -6.817 1.506 1.00 91.81 144 ALA A C 1
ATOM 1081 O O . ALA A 1 144 ? 8.755 -7.903 1.880 1.00 91.81 144 ALA A O 1
ATOM 1082 N N . VAL A 1 145 ? 10.495 -6.512 1.611 1.00 88.19 145 VAL A N 1
ATOM 1083 C CA . VAL A 1 145 ? 11.511 -7.442 2.142 1.00 88.19 145 VAL A CA 1
ATOM 1084 C C . VAL A 1 145 ? 11.277 -7.752 3.623 1.00 88.19 145 VAL A C 1
ATOM 1086 O O . VAL A 1 145 ? 11.550 -8.864 4.068 1.00 88.19 145 VAL A O 1
ATOM 1089 N N . ALA A 1 146 ? 10.703 -6.816 4.388 1.00 91.00 146 ALA A N 1
ATOM 1090 C CA . ALA A 1 146 ? 10.267 -7.068 5.762 1.00 91.00 146 ALA A CA 1
ATOM 1091 C C . ALA A 1 146 ? 9.053 -8.015 5.869 1.00 91.00 146 ALA A C 1
ATOM 1093 O O . ALA A 1 146 ? 8.646 -8.346 6.983 1.00 91.00 146 ALA A O 1
ATOM 1094 N N . GLY A 1 147 ? 8.475 -8.452 4.745 1.00 92.88 147 GLY A N 1
ATOM 1095 C CA . GLY A 1 147 ? 7.357 -9.393 4.695 1.00 92.88 147 GLY A CA 1
ATOM 1096 C C . GLY A 1 147 ? 5.980 -8.749 4.867 1.00 92.88 147 GLY A C 1
ATOM 1097 O O . GLY A 1 147 ? 4.993 -9.467 5.045 1.00 92.88 147 GLY A O 1
ATOM 1098 N N . PHE A 1 148 ? 5.875 -7.416 4.822 1.00 97.88 148 PHE A N 1
ATOM 1099 C CA . PHE A 1 148 ? 4.575 -6.752 4.888 1.00 97.88 148 PHE A CA 1
ATOM 1100 C C . PHE A 1 148 ? 3.815 -6.862 3.569 1.00 97.88 148 PHE A C 1
ATOM 1102 O O . PHE A 1 148 ? 4.390 -6.887 2.479 1.00 97.88 148 PHE A O 1
ATOM 1109 N N . ARG A 1 149 ? 2.484 -6.902 3.665 1.00 97.50 149 ARG A N 1
ATOM 1110 C CA . ARG A 1 149 ? 1.615 -6.924 2.488 1.00 97.50 149 ARG A CA 1
ATOM 1111 C C . ARG A 1 149 ? 1.595 -5.535 1.845 1.00 97.50 149 ARG A C 1
ATOM 1113 O O . ARG A 1 149 ? 1.479 -4.547 2.557 1.00 97.50 149 ARG A O 1
ATOM 1120 N N . VAL A 1 150 ? 1.643 -5.466 0.516 1.00 98.00 150 VAL A N 1
ATOM 1121 C CA . VAL A 1 150 ? 1.569 -4.211 -0.250 1.00 98.00 150 VAL A CA 1
ATOM 1122 C C . VAL A 1 150 ? 0.247 -4.125 -1.023 1.00 98.00 150 VAL A C 1
ATOM 1124 O O . VAL A 1 150 ? -0.207 -5.120 -1.583 1.00 98.00 150 VAL A O 1
ATOM 1127 N N . GLY A 1 151 ? -0.377 -2.952 -1.049 1.00 98.31 151 GLY A N 1
ATOM 1128 C CA . GLY A 1 151 ? -1.563 -2.623 -1.843 1.00 98.31 151 GLY A CA 1
ATOM 1129 C C . GLY A 1 151 ? -1.341 -1.378 -2.705 1.00 98.31 151 GLY A C 1
ATOM 1130 O O . GLY A 1 151 ? -0.371 -0.644 -2.514 1.00 98.31 151 GLY A O 1
ATOM 1131 N N . ASN A 1 152 ? -2.235 -1.150 -3.664 1.00 98.75 152 ASN A N 1
ATOM 1132 C CA . ASN A 1 152 ? -2.186 -0.017 -4.590 1.00 98.75 152 ASN A CA 1
ATOM 1133 C C . ASN A 1 152 ? -2.980 1.178 -4.030 1.00 98.75 152 ASN A C 1
ATOM 1135 O O . ASN A 1 152 ? -4.119 1.006 -3.593 1.00 98.75 152 ASN A O 1
ATOM 1139 N N . HIS A 1 153 ? -2.385 2.373 -4.051 1.00 98.81 153 HIS A N 1
ATOM 1140 C CA . HIS A 1 153 ? -3.005 3.614 -3.580 1.00 98.81 153 HIS A CA 1
ATOM 1141 C C . HIS A 1 153 ? -3.060 4.715 -4.650 1.00 98.81 153 HIS A C 1
ATOM 1143 O O . HIS A 1 153 ? -2.963 5.895 -4.322 1.00 98.81 153 HIS A O 1
ATOM 1149 N N . THR A 1 154 ? -3.207 4.347 -5.929 1.00 98.81 154 THR A N 1
ATOM 1150 C CA . THR A 1 154 ? -3.073 5.228 -7.113 1.00 98.81 154 THR A CA 1
ATOM 1151 C C . THR A 1 154 ? -1.668 5.785 -7.314 1.00 98.81 154 THR A C 1
ATOM 1153 O O . THR A 1 154 ? -0.767 5.576 -6.505 1.00 98.81 154 THR A O 1
ATOM 1156 N N . ASP A 1 155 ? -1.435 6.468 -8.434 1.00 98.81 155 ASP A N 1
ATOM 1157 C CA . ASP A 1 155 ? -0.103 6.961 -8.754 1.00 98.81 155 ASP A CA 1
ATOM 1158 C C . ASP A 1 155 ? 0.204 8.264 -8.017 1.00 98.81 155 ASP A C 1
ATOM 1160 O O . ASP A 1 155 ? 1.195 8.344 -7.292 1.00 98.81 155 ASP A O 1
ATOM 1164 N N . THR A 1 156 ? -0.668 9.262 -8.166 1.00 98.62 156 THR A N 1
ATOM 1165 C CA . THR A 1 156 ? -0.455 10.630 -7.666 1.00 98.62 156 THR A CA 1
ATOM 1166 C C . THR A 1 156 ? -1.484 11.062 -6.622 1.00 98.62 156 THR A C 1
ATOM 1168 O O . THR A 1 156 ? -1.611 12.254 -6.361 1.00 98.62 156 THR A O 1
ATOM 1171 N N . HIS A 1 157 ? -2.229 10.117 -6.040 1.00 98.38 157 HIS A N 1
ATOM 1172 C CA . HIS A 1 157 ? -3.224 10.371 -4.992 1.00 98.38 157 HIS A CA 1
ATOM 1173 C C . HIS A 1 157 ? -4.352 11.374 -5.374 1.00 98.38 157 HIS A C 1
ATOM 1175 O O . HIS A 1 157 ? -4.672 12.264 -4.583 1.00 98.38 157 HIS A O 1
ATOM 1181 N N . PRO A 1 158 ? -4.971 11.296 -6.575 1.00 98.56 158 PRO A N 1
ATOM 1182 C CA . PRO A 1 158 ? -6.074 12.186 -6.936 1.00 98.56 158 PRO A CA 1
ATOM 1183 C C . PRO A 1 158 ? -7.413 11.731 -6.335 1.00 98.56 158 PRO A C 1
ATOM 1185 O O . PRO A 1 158 ? -7.621 10.552 -6.049 1.00 98.56 158 PRO A O 1
ATOM 1188 N N . HIS A 1 159 ? -8.375 12.650 -6.273 1.00 98.62 159 HIS A N 1
ATOM 1189 C CA . HIS A 1 159 ? -9.795 12.318 -6.145 1.00 98.62 159 HIS A CA 1
ATOM 1190 C C . HIS A 1 159 ? -10.270 11.590 -7.410 1.00 98.62 159 HIS A C 1
ATOM 1192 O O . HIS A 1 159 ? -10.558 12.226 -8.426 1.00 98.62 159 HIS A O 1
ATOM 1198 N N . LEU A 1 160 ? -10.316 10.253 -7.388 1.00 98.44 160 LEU A N 1
ATOM 1199 C CA . LEU A 1 160 ? -10.641 9.462 -8.583 1.00 98.44 160 LEU A CA 1
ATOM 1200 C C . LEU A 1 160 ? -12.003 9.810 -9.208 1.00 98.44 160 LEU A C 1
ATOM 1202 O O . LEU A 1 160 ? -12.052 9.908 -10.435 1.00 98.44 160 LEU A O 1
ATOM 1206 N N . PRO A 1 161 ? -13.082 10.056 -8.439 1.00 98.44 161 PRO A N 1
ATOM 1207 C CA . PRO A 1 161 ? -14.360 10.498 -9.001 1.00 98.44 161 PRO A CA 1
ATOM 1208 C C . PRO A 1 161 ? -14.299 11.798 -9.815 1.00 98.44 161 PRO A C 1
ATOM 1210 O O . PRO A 1 161 ? -15.158 12.006 -10.670 1.00 98.44 161 PRO A O 1
ATOM 1213 N N . ALA A 1 162 ? -13.302 12.657 -9.576 1.00 98.31 162 ALA A N 1
ATOM 1214 C CA . ALA A 1 162 ? -13.116 13.909 -10.309 1.00 98.31 162 ALA A CA 1
ATOM 1215 C C . ALA A 1 162 ? -12.412 13.722 -11.667 1.00 98.31 162 ALA A C 1
ATOM 1217 O O . ALA A 1 162 ? -12.392 14.642 -12.486 1.00 98.31 162 ALA A O 1
ATOM 1218 N N . LEU A 1 163 ? -11.836 12.544 -11.935 1.00 98.38 163 LEU A N 1
ATOM 1219 C CA . LEU A 1 163 ? -11.239 12.243 -13.232 1.00 98.38 163 LEU A CA 1
ATOM 1220 C C . LEU A 1 163 ? -12.341 11.986 -14.263 1.00 98.38 163 LEU A C 1
ATOM 1222 O O . LEU A 1 163 ? -13.185 11.104 -14.116 1.00 98.38 163 LEU A O 1
ATOM 1226 N N . THR A 1 164 ? -12.325 12.760 -15.346 1.00 95.44 164 THR A N 1
ATOM 1227 C CA . THR A 1 164 ? -13.426 12.782 -16.317 1.00 95.44 164 THR A CA 1
ATOM 1228 C C . THR A 1 164 ? -13.496 11.525 -17.187 1.00 95.44 164 THR A C 1
ATOM 1230 O O . THR A 1 164 ? -14.579 11.173 -17.658 1.00 95.44 164 THR A O 1
ATOM 1233 N N . THR A 1 165 ? -12.396 10.783 -17.358 1.00 98.31 165 THR A N 1
ATOM 1234 C CA . THR A 1 165 ? -12.317 9.600 -18.237 1.00 98.31 165 THR A CA 1
ATOM 1235 C C . THR A 1 165 ? -11.890 8.336 -17.493 1.00 98.31 165 THR A C 1
ATOM 1237 O O . THR A 1 165 ? -11.054 8.380 -16.592 1.00 98.31 165 THR A O 1
ATOM 1240 N N . ASP A 1 166 ? -12.419 7.182 -17.915 1.00 98.50 166 ASP A N 1
ATOM 1241 C CA . ASP A 1 166 ? -12.042 5.882 -17.339 1.00 98.50 166 ASP A CA 1
ATOM 1242 C C . ASP A 1 166 ? -10.572 5.564 -17.615 1.00 98.50 166 ASP A C 1
ATOM 1244 O O . ASP A 1 166 ? -9.888 5.000 -16.768 1.00 98.50 166 ASP A O 1
ATOM 1248 N N . ALA A 1 167 ? -10.062 5.995 -18.773 1.00 98.31 167 ALA A N 1
ATOM 1249 C CA . ALA A 1 167 ? -8.654 5.874 -19.127 1.00 98.31 167 ALA A CA 1
ATOM 1250 C C . ALA A 1 167 ? -7.741 6.601 -18.124 1.00 98.31 167 ALA A C 1
ATOM 1252 O O . ALA A 1 167 ? -6.705 6.057 -17.755 1.00 98.31 167 ALA A O 1
ATOM 1253 N N . ALA A 1 168 ? -8.129 7.784 -17.631 1.00 98.56 168 ALA A N 1
ATOM 1254 C CA . ALA A 1 168 ? -7.362 8.494 -16.606 1.00 98.56 168 ALA A CA 1
ATOM 1255 C C . ALA A 1 168 ? -7.375 7.757 -15.254 1.00 98.56 168 ALA A C 1
ATOM 1257 O O . ALA A 1 168 ? -6.345 7.692 -14.582 1.00 98.56 168 ALA A O 1
ATOM 1258 N N . VAL A 1 169 ? -8.508 7.154 -14.876 1.00 98.75 169 VAL A N 1
ATOM 1259 C CA . VAL A 1 169 ? -8.610 6.316 -13.667 1.00 98.75 169 VAL A CA 1
ATOM 1260 C C . VAL A 1 169 ? -7.726 5.070 -13.800 1.00 98.75 169 VAL A C 1
ATOM 1262 O O . VAL A 1 169 ? -6.903 4.808 -12.924 1.00 98.75 169 VAL A O 1
ATOM 1265 N N . ARG A 1 170 ? -7.821 4.337 -14.919 1.00 98.50 170 ARG A N 1
ATOM 1266 C CA . ARG A 1 170 ? -6.981 3.155 -15.192 1.00 98.50 170 ARG A CA 1
ATOM 1267 C C . ARG A 1 170 ? -5.497 3.515 -15.245 1.00 98.50 170 ARG A C 1
ATOM 1269 O O . ARG A 1 170 ? -4.675 2.791 -14.695 1.00 98.50 170 ARG A O 1
ATOM 1276 N N . ALA A 1 171 ? -5.139 4.669 -15.811 1.00 98.38 171 ALA A N 1
ATOM 1277 C CA . ALA A 1 171 ? -3.759 5.149 -15.821 1.00 98.38 171 ALA A CA 1
ATOM 1278 C C . ALA A 1 171 ? -3.202 5.352 -14.401 1.00 98.38 171 ALA A C 1
ATOM 1280 O O . ALA A 1 171 ? -2.063 4.966 -14.140 1.00 98.38 171 ALA A O 1
ATOM 1281 N N . GLN A 1 172 ? -3.997 5.890 -13.470 1.00 98.81 172 GLN A N 1
ATOM 1282 C CA . GLN A 1 172 ? -3.603 6.027 -12.062 1.00 98.81 172 GLN A CA 1
ATOM 1283 C C . GLN A 1 172 ? -3.380 4.672 -11.382 1.00 98.81 172 GLN A C 1
ATOM 1285 O O . GLN A 1 172 ? -2.435 4.526 -10.609 1.00 98.81 172 GLN A O 1
ATOM 1290 N N . ILE A 1 173 ? -4.221 3.681 -11.675 1.00 98.56 173 ILE A N 1
ATOM 1291 C CA . ILE A 1 173 ? -4.107 2.329 -11.111 1.00 98.56 173 ILE A CA 1
ATOM 1292 C C . ILE A 1 173 ? -2.865 1.624 -11.673 1.00 98.56 173 ILE A C 1
ATOM 1294 O O . ILE A 1 173 ? -2.021 1.152 -10.908 1.00 98.56 173 ILE A O 1
ATOM 1298 N N . ASN A 1 174 ? -2.711 1.615 -12.996 1.00 97.00 174 ASN A N 1
ATOM 1299 C CA . ASN A 1 174 ? -1.704 0.812 -13.690 1.00 97.00 174 ASN A CA 1
ATOM 1300 C C . ASN A 1 174 ? -0.298 1.408 -13.551 1.00 97.00 174 ASN A C 1
ATOM 1302 O O . ASN A 1 174 ? 0.661 0.679 -13.302 1.00 97.00 174 ASN A O 1
ATOM 1306 N N . THR A 1 175 ? -0.165 2.739 -13.591 1.00 97.69 175 THR A N 1
ATOM 1307 C CA . THR A 1 175 ? 1.129 3.407 -13.349 1.00 97.69 175 THR A CA 1
ATOM 1308 C C . THR A 1 175 ? 1.629 3.144 -11.926 1.00 97.69 175 THR A C 1
ATOM 1310 O O . THR A 1 175 ? 2.824 2.910 -11.713 1.00 97.69 175 THR A O 1
ATOM 1313 N N . ALA A 1 176 ? 0.714 3.121 -10.952 1.00 98.50 176 ALA A N 1
ATOM 1314 C CA . ALA A 1 176 ? 1.039 2.756 -9.582 1.00 98.50 176 ALA A CA 1
ATOM 1315 C C . ALA A 1 176 ? 1.421 1.281 -9.455 1.00 98.50 176 ALA A C 1
ATOM 1317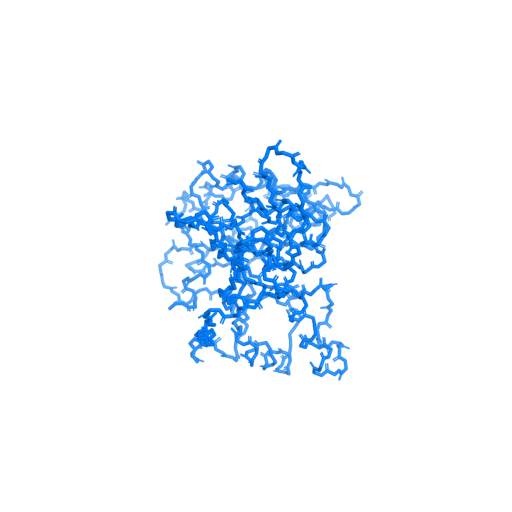 O O . ALA A 1 176 ? 2.438 0.992 -8.826 1.00 98.50 176 ALA A O 1
ATOM 1318 N N . GLU A 1 177 ? 0.675 0.360 -10.081 1.00 96.12 177 GLU A N 1
ATOM 1319 C CA . GLU A 1 177 ? 1.010 -1.071 -10.086 1.00 96.12 177 GLU A CA 1
ATOM 1320 C C . GLU A 1 177 ? 2.452 -1.284 -10.547 1.00 96.12 177 GLU A C 1
ATOM 1322 O O . GLU A 1 177 ? 3.244 -1.929 -9.854 1.00 96.12 177 GLU A O 1
ATOM 1327 N N . GLU A 1 178 ? 2.815 -0.705 -11.689 1.00 92.81 178 GLU A N 1
ATOM 1328 C CA . GLU A 1 178 ? 4.150 -0.871 -12.242 1.00 92.81 178 GLU A CA 1
ATOM 1329 C C . GLU A 1 178 ? 5.238 -0.256 -11.358 1.00 92.81 178 GLU A C 1
ATOM 1331 O O . GLU A 1 178 ? 6.314 -0.838 -11.197 1.00 92.81 178 GLU A O 1
ATOM 1336 N N . ALA A 1 179 ? 4.996 0.935 -10.805 1.00 95.12 179 ALA A N 1
ATOM 1337 C CA . ALA A 1 179 ? 5.949 1.599 -9.924 1.00 95.12 179 ALA A CA 1
ATOM 1338 C C . ALA A 1 179 ? 6.177 0.795 -8.641 1.00 95.12 179 ALA A C 1
ATOM 1340 O O . ALA A 1 179 ? 7.328 0.585 -8.255 1.00 95.12 179 ALA A O 1
ATOM 1341 N N . ILE A 1 180 ? 5.100 0.289 -8.037 1.00 96.00 180 ILE A N 1
ATOM 1342 C CA . ILE A 1 180 ? 5.140 -0.580 -6.860 1.00 96.00 180 ILE A CA 1
ATOM 1343 C C . ILE A 1 180 ? 5.906 -1.857 -7.175 1.00 96.00 180 ILE A C 1
ATOM 1345 O O . ILE A 1 180 ? 6.843 -2.195 -6.453 1.00 96.00 180 ILE A O 1
ATOM 1349 N N . LEU A 1 181 ? 5.579 -2.538 -8.270 1.00 91.38 181 LEU A N 1
ATOM 1350 C CA . LEU A 1 181 ? 6.256 -3.771 -8.652 1.00 91.38 181 LEU A CA 1
ATOM 1351 C C . LEU A 1 181 ? 7.751 -3.535 -8.918 1.00 91.38 181 LEU A C 1
ATOM 1353 O O . LEU A 1 181 ? 8.588 -4.300 -8.446 1.00 91.38 181 LEU A O 1
ATOM 1357 N N . ARG A 1 182 ? 8.112 -2.447 -9.610 1.00 88.00 182 ARG A N 1
ATOM 1358 C CA . ARG A 1 182 ? 9.517 -2.071 -9.848 1.00 88.00 182 ARG A CA 1
ATOM 1359 C C . ARG A 1 182 ? 10.263 -1.751 -8.554 1.00 88.00 182 ARG A C 1
ATOM 1361 O O . ARG A 1 182 ? 11.405 -2.185 -8.398 1.00 88.00 182 ARG A O 1
ATOM 1368 N N . GLY A 1 183 ? 9.650 -0.992 -7.649 1.00 89.31 183 GLY A N 1
ATOM 1369 C CA . GLY A 1 183 ? 10.282 -0.568 -6.398 1.00 89.31 183 GLY A CA 1
ATOM 1370 C C . GLY A 1 183 ? 10.369 -1.679 -5.354 1.00 89.31 183 GLY A C 1
ATOM 1371 O O . GLY A 1 183 ? 11.329 -1.741 -4.593 1.00 89.31 183 GLY A O 1
ATOM 1372 N N . THR A 1 184 ? 9.396 -2.588 -5.327 1.00 90.31 184 THR A N 1
ATOM 1373 C CA . THR A 1 184 ? 9.242 -3.557 -4.232 1.00 90.31 184 THR A CA 1
ATOM 1374 C C . THR A 1 184 ? 9.470 -5.010 -4.638 1.00 90.31 184 THR A C 1
ATOM 1376 O O . THR A 1 184 ? 9.770 -5.826 -3.773 1.00 90.31 184 THR A O 1
ATOM 1379 N N . GLY A 1 185 ? 9.313 -5.351 -5.920 1.00 86.12 185 GLY A N 1
ATOM 1380 C CA . GLY A 1 185 ? 9.201 -6.737 -6.390 1.00 86.12 185 GLY A CA 1
ATOM 1381 C C . GLY A 1 185 ? 7.854 -7.400 -6.058 1.00 86.12 185 GLY A C 1
ATOM 1382 O O . GLY A 1 185 ? 7.579 -8.504 -6.523 1.00 86.12 185 GLY A O 1
ATOM 1383 N N . ALA A 1 186 ? 6.987 -6.736 -5.284 1.00 88.75 186 ALA A N 1
ATOM 1384 C CA . ALA A 1 186 ? 5.704 -7.264 -4.844 1.00 88.75 186 ALA A CA 1
ATOM 1385 C C . ALA A 1 186 ? 4.560 -6.843 -5.777 1.00 88.75 186 ALA A C 1
ATOM 1387 O O . ALA A 1 186 ? 4.476 -5.698 -6.217 1.00 88.75 186 ALA A O 1
ATOM 1388 N N . ASP A 1 187 ? 3.634 -7.771 -6.026 1.00 90.31 187 ASP A N 1
ATOM 1389 C CA . ASP A 1 187 ? 2.378 -7.479 -6.712 1.00 90.31 187 ASP A CA 1
ATOM 1390 C C . ASP A 1 187 ? 1.390 -6.806 -5.737 1.00 90.31 187 ASP A C 1
ATOM 1392 O O . ASP A 1 187 ? 1.011 -7.431 -4.737 1.00 90.31 187 ASP A O 1
ATOM 1396 N N . PRO A 1 188 ? 0.947 -5.556 -5.975 1.00 94.62 188 PRO A N 1
ATOM 1397 C CA . PRO A 1 188 ? -0.011 -4.908 -5.084 1.00 94.62 188 PRO A CA 1
ATOM 1398 C C . PRO A 1 188 ? -1.420 -5.516 -5.162 1.00 94.62 188 PRO A C 1
ATOM 1400 O O . PRO A 1 188 ? -2.213 -5.336 -4.233 1.00 94.62 188 PRO A O 1
ATOM 1403 N N . ARG A 1 189 ? -1.755 -6.281 -6.210 1.00 93.69 189 ARG A N 1
ATOM 1404 C CA . ARG A 1 189 ? -3.068 -6.938 -6.327 1.00 93.69 189 ARG A CA 1
ATOM 1405 C C . ARG A 1 189 ? -3.276 -8.034 -5.282 1.00 93.69 189 ARG A C 1
ATOM 1407 O O . ARG A 1 189 ? -2.305 -8.662 -4.854 1.00 93.69 189 ARG A O 1
ATOM 1414 N N . PRO A 1 190 ? -4.524 -8.286 -4.859 1.00 95.69 190 PRO A N 1
ATOM 1415 C CA . PRO A 1 190 ? -5.747 -7.632 -5.324 1.00 95.69 190 PRO A CA 1
ATOM 1416 C C . PRO A 1 190 ? -6.177 -6.477 -4.406 1.00 95.69 190 PRO A C 1
ATOM 1418 O O . PRO A 1 190 ? -7.361 -6.215 -4.298 1.00 95.69 190 PRO A O 1
ATOM 1421 N N . LEU A 1 191 ? -5.282 -5.805 -3.673 1.00 97.88 191 LEU A N 1
ATOM 1422 C CA . LEU A 1 191 ? -5.690 -4.796 -2.683 1.00 97.88 191 LEU A CA 1
ATOM 1423 C C . LEU A 1 191 ? -5.547 -3.380 -3.235 1.00 97.88 191 LEU A C 1
ATOM 1425 O O . LEU A 1 191 ? -4.452 -2.988 -3.643 1.00 97.88 191 LEU A O 1
ATOM 1429 N N . PHE A 1 192 ? -6.633 -2.610 -3.202 1.00 98.62 192 PHE A N 1
ATOM 1430 C CA . PHE A 1 192 ? -6.653 -1.207 -3.608 1.00 98.62 192 PHE A CA 1
ATOM 1431 C C . PHE A 1 192 ? -7.314 -0.335 -2.541 1.00 98.62 192 PHE A C 1
ATOM 1433 O O . PHE A 1 192 ? -8.317 -0.733 -1.948 1.00 98.62 192 PHE A O 1
ATOM 1440 N N . ARG A 1 193 ? -6.779 0.865 -2.322 1.00 98.81 193 ARG A N 1
ATOM 1441 C CA . ARG A 1 193 ? -7.391 1.879 -1.461 1.00 98.81 193 ARG A CA 1
ATOM 1442 C C . ARG A 1 193 ? -7.556 3.182 -2.221 1.00 98.81 193 ARG A C 1
ATOM 1444 O O . ARG A 1 193 ? -6.582 3.726 -2.738 1.00 98.81 193 ARG A O 1
ATOM 1451 N N . PHE A 1 194 ? -8.783 3.693 -2.243 1.00 98.81 194 PHE A N 1
ATOM 1452 C CA . PHE A 1 194 ? -9.088 5.002 -2.809 1.00 98.81 194 PHE A CA 1
ATOM 1453 C C . PHE A 1 194 ? -8.410 6.111 -1.990 1.00 98.81 194 PHE A C 1
ATOM 1455 O O . PHE A 1 194 ? -8.591 6.140 -0.768 1.00 98.81 194 PHE A O 1
ATOM 1462 N N . PRO A 1 195 ? -7.669 7.038 -2.628 1.00 98.50 195 PRO A N 1
ATOM 1463 C CA . PRO A 1 195 ? -7.268 8.296 -2.007 1.00 98.50 195 PRO A CA 1
ATOM 1464 C C . PRO A 1 195 ? -8.460 8.971 -1.333 1.00 98.50 195 PRO A C 1
ATOM 1466 O O . PRO A 1 195 ? -9.553 9.014 -1.903 1.00 98.50 195 PRO A O 1
ATOM 1469 N N . PHE A 1 196 ? -8.263 9.461 -0.108 1.00 97.56 196 PHE A N 1
ATOM 1470 C CA . PHE A 1 196 ? -9.298 10.131 0.697 1.00 97.56 196 PHE A CA 1
ATOM 1471 C C . PHE A 1 196 ? -10.546 9.277 1.016 1.00 97.56 196 PHE A C 1
ATOM 1473 O O . PHE A 1 196 ? -11.513 9.790 1.574 1.00 97.56 196 PHE A O 1
ATOM 1480 N N . GLY A 1 197 ? -10.565 7.986 0.660 1.00 97.44 197 GLY A N 1
ATOM 1481 C CA . GLY A 1 197 ? -11.790 7.182 0.666 1.00 97.44 197 GLY A CA 1
ATOM 1482 C C . GLY A 1 197 ? -12.835 7.661 -0.353 1.00 97.44 197 GLY A C 1
ATOM 1483 O O . GLY A 1 197 ? -14.022 7.364 -0.198 1.00 97.44 197 GLY A O 1
ATOM 1484 N N . ASP A 1 198 ? -12.423 8.418 -1.371 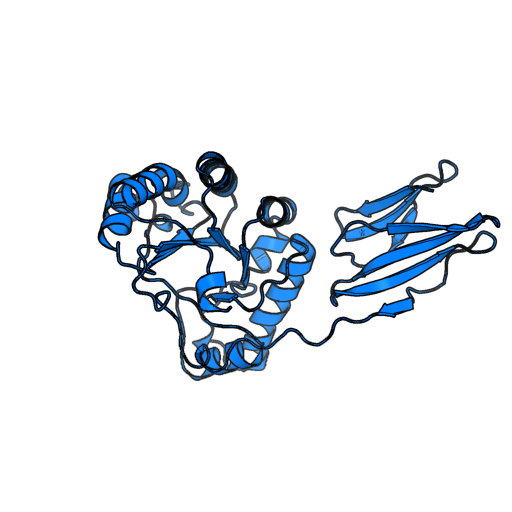1.00 98.31 198 ASP A N 1
ATOM 1485 C CA . ASP A 1 198 ? -13.322 9.031 -2.345 1.00 98.31 198 ASP A CA 1
ATOM 1486 C C . ASP A 1 198 ? -13.682 8.042 -3.461 1.00 98.31 198 ASP A C 1
ATOM 1488 O O . ASP A 1 198 ? -12.851 7.668 -4.295 1.00 98.31 198 ASP A O 1
ATOM 1492 N N . VAL A 1 199 ? -14.929 7.571 -3.443 1.00 98.19 199 VAL A N 1
ATOM 1493 C CA . VAL A 1 199 ? -15.413 6.479 -4.293 1.00 98.19 199 VAL A CA 1
ATOM 1494 C C . VAL A 1 199 ? -16.844 6.742 -4.751 1.00 98.19 199 VAL A C 1
ATOM 1496 O O . VAL A 1 199 ? -17.688 7.230 -4.002 1.00 98.19 199 VAL A O 1
ATOM 1499 N N . ASN A 1 200 ? -17.136 6.346 -5.985 1.00 98.12 200 ASN A N 1
ATOM 1500 C CA . ASN A 1 200 ? -18.487 6.179 -6.509 1.00 98.12 200 ASN A CA 1
ATOM 1501 C C . ASN A 1 200 ? -18.570 4.855 -7.291 1.00 98.12 200 ASN A C 1
ATOM 1503 O O . ASN A 1 200 ? -17.561 4.170 -7.477 1.00 98.12 200 ASN A O 1
ATOM 1507 N N . SER A 1 201 ? -19.765 4.489 -7.759 1.00 98.25 201 SER A N 1
ATOM 1508 C CA . SER A 1 201 ? -19.985 3.225 -8.479 1.00 98.25 201 SER A CA 1
ATOM 1509 C C . SER A 1 201 ? -19.107 3.079 -9.726 1.00 98.25 201 SER A C 1
ATOM 1511 O O . SER A 1 201 ? -18.614 1.985 -9.994 1.00 98.25 201 SER A O 1
ATOM 1513 N N . ARG A 1 202 ? -18.856 4.177 -10.452 1.00 98.38 202 ARG A N 1
ATOM 1514 C CA . ARG A 1 202 ? -18.007 4.191 -11.651 1.00 98.38 202 ARG A CA 1
ATOM 1515 C C . ARG A 1 202 ? -16.573 3.783 -11.324 1.00 98.38 202 ARG A C 1
ATOM 1517 O O . ARG A 1 202 ? -16.064 2.828 -11.902 1.00 98.38 202 ARG A O 1
ATOM 1524 N N . VAL A 1 203 ? -15.914 4.486 -10.402 1.00 98.69 203 VAL A N 1
ATOM 1525 C CA . VAL A 1 203 ? -14.497 4.212 -10.104 1.00 98.69 203 VAL A CA 1
ATOM 1526 C C . VAL A 1 203 ? -14.310 2.899 -9.345 1.00 98.69 203 VAL A C 1
ATOM 1528 O O . VAL A 1 203 ? -13.291 2.239 -9.532 1.00 98.69 203 VAL A O 1
ATOM 1531 N N . LEU A 1 204 ? -15.304 2.471 -8.557 1.00 98.56 204 LEU A N 1
ATOM 1532 C CA . LEU A 1 204 ? -15.320 1.146 -7.935 1.00 98.56 204 LEU A CA 1
ATOM 1533 C C . LEU A 1 204 ? -15.356 0.026 -8.980 1.00 98.56 204 LEU A C 1
ATOM 1535 O O . LEU A 1 204 ? -14.564 -0.909 -8.883 1.00 98.56 204 LEU A O 1
ATOM 1539 N N . GLY A 1 205 ? -16.215 0.155 -9.997 1.00 97.94 205 GLY A N 1
ATOM 1540 C CA . GLY A 1 205 ? -16.274 -0.786 -11.116 1.00 97.94 205 GLY A CA 1
ATOM 1541 C C . GLY A 1 205 ? -14.939 -0.887 -11.854 1.00 97.94 205 GLY A C 1
ATOM 1542 O O . GLY A 1 205 ? -14.425 -1.983 -12.034 1.00 97.94 205 GLY A O 1
ATOM 1543 N N . ILE A 1 206 ? -14.313 0.252 -12.166 1.00 98.25 206 ILE A N 1
ATOM 1544 C CA . ILE A 1 206 ? -12.998 0.280 -12.829 1.00 98.25 206 ILE A CA 1
ATOM 1545 C C . ILE A 1 206 ? -11.927 -0.425 -11.984 1.00 98.25 206 ILE A C 1
ATOM 1547 O O . ILE A 1 206 ? -11.174 -1.239 -12.509 1.00 98.25 206 ILE A O 1
ATOM 1551 N N . VAL A 1 207 ? -11.864 -0.149 -10.677 1.00 97.81 207 VAL A N 1
ATOM 1552 C CA . VAL A 1 207 ? -10.923 -0.819 -9.760 1.00 97.81 207 VAL A CA 1
ATOM 1553 C C . VAL A 1 207 ? -11.161 -2.332 -9.727 1.00 97.81 207 VAL A C 1
ATOM 1555 O O . VAL A 1 207 ? -10.201 -3.103 -9.729 1.00 97.81 207 VAL A O 1
ATOM 1558 N N . ASN A 1 208 ? -12.421 -2.775 -9.738 1.00 96.31 208 ASN A N 1
ATOM 1559 C CA . ASN A 1 208 ? -12.758 -4.196 -9.789 1.00 96.31 208 ASN A CA 1
ATOM 1560 C C . ASN A 1 208 ? -12.358 -4.849 -11.122 1.00 96.31 208 ASN A C 1
ATOM 1562 O O . ASN A 1 208 ? -11.786 -5.940 -11.095 1.00 96.31 208 ASN A O 1
ATOM 1566 N N . ASP A 1 209 ? -12.571 -4.174 -12.254 1.00 95.12 209 ASP A N 1
ATOM 1567 C CA . ASP A 1 209 ? -12.149 -4.640 -13.584 1.00 95.12 209 ASP A CA 1
ATOM 1568 C C . ASP A 1 209 ? -10.624 -4.785 -13.703 1.00 95.12 209 ASP A C 1
ATOM 1570 O O . ASP A 1 209 ? -10.141 -5.686 -14.383 1.00 95.12 209 ASP A O 1
ATOM 1574 N N . GLU A 1 210 ? -9.856 -3.922 -13.028 1.00 94.81 210 GLU A N 1
ATOM 1575 C CA . GLU A 1 210 ? -8.385 -4.012 -12.948 1.00 94.81 210 GLU A CA 1
ATOM 1576 C C . GLU A 1 210 ? -7.902 -5.118 -11.979 1.00 94.81 210 GLU A C 1
ATOM 1578 O O . GLU A 1 210 ? -6.710 -5.246 -11.693 1.00 94.81 210 GLU A O 1
ATOM 1583 N N . GLY A 1 211 ? -8.813 -5.945 -11.453 1.00 93.88 211 GLY A N 1
ATOM 1584 C CA . GLY A 1 211 ? -8.479 -7.093 -10.607 1.00 93.88 211 GLY A CA 1
ATOM 1585 C C . GLY A 1 211 ? -8.225 -6.740 -9.141 1.00 93.88 211 GLY A C 1
ATOM 1586 O O . GLY A 1 211 ? -7.531 -7.483 -8.439 1.00 93.88 211 GLY A O 1
ATOM 1587 N N . TYR A 1 212 ? -8.782 -5.627 -8.659 1.00 96.75 212 TYR A N 1
ATOM 1588 C CA . TYR A 1 212 ? -8.636 -5.186 -7.276 1.00 96.75 212 TYR A CA 1
ATOM 1589 C C . TYR A 1 212 ? -9.948 -5.218 -6.477 1.00 96.75 212 TYR A C 1
ATOM 1591 O O . TYR A 1 212 ? -11.044 -4.972 -6.973 1.00 96.75 212 TYR A O 1
ATOM 1599 N N . VAL A 1 213 ? -9.803 -5.457 -5.178 1.00 97.56 213 VAL A N 1
ATOM 1600 C CA . VAL A 1 213 ? -10.798 -5.275 -4.123 1.00 97.56 213 VAL A CA 1
ATOM 1601 C C . VAL A 1 213 ? -10.506 -3.953 -3.431 1.00 97.56 213 VAL A C 1
ATOM 1603 O O . VAL A 1 213 ? -9.395 -3.727 -2.940 1.00 97.56 213 VAL A O 1
ATOM 1606 N N . ALA A 1 214 ? -11.521 -3.096 -3.388 1.00 98.19 214 ALA A N 1
ATOM 1607 C CA . ALA A 1 214 ? -11.464 -1.825 -2.691 1.00 98.19 214 ALA A CA 1
ATOM 1608 C C . ALA A 1 214 ? -11.550 -2.035 -1.175 1.00 98.19 214 ALA A C 1
ATOM 1610 O O . ALA A 1 214 ? -12.427 -2.751 -0.681 1.00 98.19 214 ALA A O 1
ATOM 1611 N N . VAL A 1 215 ? -10.624 -1.417 -0.444 1.00 98.25 215 VAL A N 1
ATOM 1612 C CA . VAL A 1 215 ? -10.558 -1.480 1.013 1.00 98.25 215 VAL A CA 1
ATOM 1613 C C . VAL A 1 215 ? -10.420 -0.083 1.603 1.00 98.25 215 VAL A C 1
ATOM 1615 O O . VAL A 1 215 ? -9.403 0.595 1.420 1.00 98.25 215 VAL A O 1
ATOM 1618 N N . ARG A 1 216 ? -11.409 0.296 2.408 1.00 97.62 216 ARG A N 1
ATOM 1619 C CA . ARG A 1 216 ? -11.390 1.484 3.259 1.00 97.62 216 ARG A CA 1
ATOM 1620 C C . ARG A 1 216 ? -10.867 1.106 4.645 1.00 97.62 216 ARG A C 1
ATOM 1622 O O . ARG A 1 216 ? -9.847 0.425 4.784 1.00 97.62 216 ARG A O 1
ATOM 1629 N N . TRP A 1 217 ? -11.537 1.582 5.680 1.00 98.69 217 TRP A N 1
ATOM 1630 C CA . TRP A 1 217 ? -11.185 1.402 7.070 1.00 98.69 217 TRP A CA 1
ATOM 1631 C C . TRP A 1 217 ? -12.441 1.486 7.928 1.00 98.69 217 TRP A C 1
ATOM 1633 O O . TRP A 1 217 ? -13.466 2.043 7.533 1.00 98.69 217 TRP A O 1
ATOM 1643 N N . THR A 1 218 ? -12.335 0.904 9.113 1.00 98.62 218 THR A N 1
ATOM 1644 C CA . THR A 1 218 ? -13.326 1.000 10.180 1.00 98.62 218 THR A CA 1
ATOM 1645 C C . THR A 1 218 ? -13.074 2.250 11.011 1.00 98.62 218 THR A C 1
ATOM 1647 O O . THR A 1 218 ? -14.012 2.931 11.410 1.00 98.62 218 THR A O 1
ATOM 1650 N N . VAL A 1 219 ? -11.799 2.534 11.283 1.00 98.50 219 VAL A N 1
ATOM 1651 C CA . VAL A 1 219 ? -11.356 3.646 12.121 1.00 98.50 219 VAL A CA 1
ATOM 1652 C C . VAL A 1 219 ? -10.147 4.319 11.481 1.00 98.50 219 VAL A C 1
ATOM 1654 O O . VAL A 1 219 ? -9.205 3.646 11.059 1.00 98.50 219 VAL A O 1
ATOM 1657 N N . ASP A 1 220 ? -10.210 5.644 11.391 1.00 98.50 220 ASP A N 1
ATOM 1658 C CA . ASP A 1 220 ? -9.086 6.505 11.028 1.00 98.50 220 ASP A CA 1
ATOM 1659 C C . ASP A 1 220 ? -8.394 6.966 12.312 1.00 98.50 220 ASP A C 1
ATOM 1661 O O . ASP A 1 220 ? -9.053 7.419 13.256 1.00 98.50 220 ASP A O 1
ATOM 1665 N N . SER A 1 221 ? -7.073 6.832 12.367 1.00 97.94 221 SER A N 1
ATOM 1666 C CA . SER A 1 221 ? -6.275 7.319 13.487 1.00 97.94 221 SER A CA 1
ATOM 1667 C C . SER A 1 221 ? -6.305 8.848 13.596 1.00 97.94 221 SER A C 1
ATOM 1669 O O . SER A 1 221 ? -6.245 9.384 14.711 1.00 97.94 221 SER A O 1
ATOM 1671 N N . LEU A 1 222 ? -6.423 9.538 12.452 1.00 97.19 222 LEU A N 1
ATOM 1672 C CA . LEU A 1 222 ? -6.194 10.975 12.266 1.00 97.19 222 LEU A CA 1
ATOM 1673 C C . LEU A 1 222 ? -4.787 11.439 12.683 1.00 97.19 222 LEU A C 1
ATOM 1675 O O . LEU A 1 222 ? -4.552 12.632 12.862 1.00 97.19 222 LEU A O 1
ATOM 1679 N N . GLY A 1 223 ? -3.823 10.520 12.808 1.00 95.12 223 GLY A N 1
ATOM 1680 C CA . GLY A 1 223 ? -2.454 10.845 13.227 1.00 95.12 223 GLY A CA 1
ATOM 1681 C C . GLY A 1 223 ? -1.706 11.755 12.245 1.00 95.12 223 GLY A C 1
ATOM 1682 O O . GLY A 1 223 ? -0.795 12.477 12.645 1.00 95.12 223 GLY A O 1
ATOM 1683 N N . TRP A 1 224 ? -2.126 11.782 10.979 1.00 94.50 224 TRP A N 1
ATOM 1684 C CA . TRP A 1 224 ? -1.579 12.661 9.943 1.00 94.50 224 TRP A CA 1
ATOM 1685 C C . TRP A 1 224 ? -1.847 14.157 10.192 1.00 94.50 224 TRP A C 1
ATOM 1687 O O . TRP A 1 224 ? -1.112 15.004 9.683 1.00 94.50 224 TRP A O 1
ATOM 1697 N N . GLN A 1 225 ? -2.862 14.505 10.995 1.00 95.69 225 GLN A N 1
ATOM 1698 C CA . GLN A 1 225 ? -3.198 15.899 11.321 1.00 95.69 225 GLN A CA 1
ATOM 1699 C C . GLN A 1 225 ? -2.193 16.558 12.279 1.00 95.69 225 GLN A C 1
ATOM 1701 O O . GLN A 1 225 ? -2.228 17.776 12.462 1.00 95.69 225 GLN A O 1
ATOM 1706 N N . GLY A 1 226 ? -1.296 15.776 12.887 1.00 95.62 226 GLY A N 1
ATOM 1707 C CA . GLY A 1 226 ? -0.306 16.287 13.829 1.00 95.62 226 GLY A CA 1
ATOM 1708 C C . GLY A 1 226 ? -0.947 17.051 14.987 1.00 95.62 226 GLY A C 1
ATOM 1709 O O . GLY A 1 226 ? -2.034 16.707 15.460 1.00 95.62 226 GLY A O 1
ATOM 1710 N N . THR A 1 227 ? -0.284 18.111 15.435 1.00 96.06 227 THR A N 1
ATOM 1711 C CA . THR A 1 227 ? -0.715 18.942 16.571 1.00 96.06 227 THR A CA 1
ATOM 1712 C C . THR A 1 227 ? -2.038 19.668 16.331 1.00 96.06 227 THR A C 1
ATOM 1714 O O . THR A 1 227 ? -2.761 19.934 17.289 1.00 96.06 227 THR A O 1
ATOM 1717 N N . SER A 1 228 ? -2.414 19.918 15.072 1.00 95.38 228 SER A N 1
ATOM 1718 C CA . SER A 1 228 ? -3.722 20.503 14.735 1.00 95.38 228 SER A CA 1
ATOM 1719 C C . SER A 1 228 ? -4.895 19.543 14.985 1.00 95.38 228 SER A C 1
ATOM 1721 O O . SER A 1 228 ? -6.010 19.989 15.249 1.00 95.38 228 SER A O 1
ATOM 1723 N N . GLY A 1 229 ? -4.640 18.228 14.957 1.00 91.62 229 GLY A N 1
ATOM 1724 C CA . GLY A 1 229 ? -5.627 17.173 15.215 1.00 91.62 229 GLY A CA 1
ATOM 1725 C C . GLY A 1 229 ? -5.643 16.646 16.654 1.00 91.62 229 GLY A C 1
ATOM 1726 O O . GLY A 1 229 ? -6.451 15.771 16.980 1.00 91.62 229 GLY A O 1
ATOM 1727 N N . GLY A 1 230 ? -4.759 17.154 17.522 1.00 95.56 230 GLY A N 1
ATOM 1728 C CA . GLY A 1 230 ? -4.700 16.806 18.942 1.00 95.56 230 GLY A CA 1
ATOM 1729 C C . GLY A 1 230 ? -3.347 16.252 19.389 1.00 95.56 230 GLY A C 1
ATOM 1730 O O . GLY A 1 230 ? -2.305 16.866 19.183 1.00 95.56 230 GLY A O 1
ATOM 1731 N N . THR A 1 231 ? -3.363 15.107 20.072 1.00 98.12 231 THR A N 1
ATOM 1732 C CA . THR A 1 231 ? -2.193 14.489 20.717 1.00 98.12 231 THR A CA 1
ATOM 1733 C C . THR A 1 231 ? -2.043 13.018 20.340 1.00 98.12 231 THR A C 1
ATOM 1735 O O . THR A 1 231 ? -3.003 12.363 19.930 1.00 98.12 231 THR A O 1
ATOM 1738 N N . VAL A 1 232 ? -0.852 12.455 20.572 1.00 98.31 232 VAL A N 1
ATOM 1739 C CA . VAL A 1 232 ? -0.595 11.012 20.412 1.00 98.31 232 VAL A CA 1
ATOM 1740 C C . VAL A 1 232 ? -1.588 10.170 21.221 1.00 98.31 232 VAL A C 1
ATOM 1742 O O . VAL A 1 232 ? -2.118 9.193 20.700 1.00 98.31 232 VAL A O 1
ATOM 1745 N N . GLN A 1 233 ? -1.904 10.560 22.461 1.00 98.56 233 GLN A N 1
ATOM 1746 C CA . GLN A 1 233 ? -2.844 9.799 23.288 1.00 98.56 233 GLN A CA 1
ATOM 1747 C C . GLN A 1 233 ? -4.259 9.801 22.695 1.00 98.56 233 GLN A C 1
ATOM 1749 O O . GLN A 1 233 ? -4.902 8.759 22.651 1.00 98.56 233 GLN A O 1
ATOM 1754 N N . GLN A 1 234 ? -4.724 10.926 22.144 1.00 98.56 234 GLN A N 1
ATOM 1755 C CA . GLN A 1 234 ? -6.025 10.972 21.467 1.00 98.56 234 GLN A CA 1
ATOM 1756 C C . GLN A 1 234 ? -6.062 10.096 20.207 1.00 98.56 234 GLN A C 1
ATOM 1758 O O . GLN A 1 234 ? -7.109 9.532 19.894 1.00 98.56 234 GLN A O 1
ATOM 1763 N N . VAL A 1 235 ? -4.937 9.949 19.495 1.00 98.75 235 VAL A N 1
ATOM 1764 C CA . VAL A 1 235 ? -4.811 8.981 18.391 1.00 98.75 235 VAL A CA 1
ATOM 1765 C C . VAL A 1 235 ? -4.979 7.551 18.913 1.00 98.75 235 VAL A C 1
ATOM 1767 O O . VAL A 1 235 ? -5.773 6.786 18.364 1.00 98.75 235 VAL A O 1
ATOM 1770 N N . VAL A 1 236 ? -4.290 7.200 20.002 1.00 98.88 236 VAL A N 1
ATOM 1771 C CA . VAL A 1 236 ? -4.399 5.881 20.651 1.00 98.88 236 VAL A CA 1
ATOM 1772 C C . VAL A 1 236 ? -5.836 5.602 21.091 1.00 98.88 236 VAL A C 1
ATOM 1774 O O . VAL A 1 236 ? -6.398 4.564 20.736 1.00 98.88 236 VAL A O 1
ATOM 1777 N N . ASP A 1 237 ? -6.454 6.536 21.812 1.00 98.75 237 ASP A N 1
ATOM 1778 C CA . ASP A 1 237 ? -7.803 6.382 22.359 1.00 98.75 237 ASP A CA 1
ATOM 1779 C C . ASP A 1 237 ? -8.842 6.213 21.248 1.00 98.75 237 ASP A C 1
ATOM 1781 O O . ASP A 1 237 ? -9.683 5.315 21.324 1.00 98.75 237 ASP A O 1
ATOM 1785 N N . ARG A 1 238 ? -8.746 7.006 20.173 1.00 98.69 238 ARG A N 1
ATOM 1786 C CA . ARG A 1 238 ? -9.630 6.904 19.001 1.00 98.69 238 ARG A CA 1
ATOM 1787 C C . ARG A 1 238 ? -9.534 5.539 18.334 1.00 98.69 238 ARG A C 1
ATOM 1789 O O . ARG A 1 238 ? -10.560 4.905 18.085 1.00 98.69 238 ARG A O 1
ATOM 1796 N N . VAL A 1 239 ? -8.315 5.071 18.067 1.00 98.81 239 VAL A N 1
ATOM 1797 C CA . VAL A 1 239 ? -8.095 3.773 17.417 1.00 98.81 239 VAL A CA 1
ATOM 1798 C C . VAL A 1 239 ? -8.627 2.632 18.286 1.00 98.81 239 VAL A C 1
ATOM 1800 O O . VAL A 1 239 ? -9.303 1.734 17.783 1.00 98.81 239 VAL A O 1
ATOM 1803 N N . LEU A 1 240 ? -8.380 2.679 19.595 1.00 98.88 240 LEU A N 1
ATOM 1804 C CA . LEU A 1 240 ? -8.841 1.650 20.527 1.00 98.88 240 LEU A CA 1
ATOM 1805 C C . LEU A 1 240 ? -10.356 1.701 20.785 1.00 98.88 240 LEU A C 1
ATOM 1807 O O . LEU A 1 240 ? -10.946 0.657 21.068 1.00 98.88 240 LEU A O 1
ATOM 1811 N N . ALA A 1 241 ? -10.995 2.868 20.670 1.00 98.62 241 ALA A N 1
ATOM 1812 C CA . ALA A 1 241 ? -12.452 3.007 20.728 1.00 98.62 241 ALA A CA 1
ATOM 1813 C C . ALA A 1 241 ? -13.144 2.385 19.502 1.00 98.62 241 ALA A C 1
ATOM 1815 O O . ALA A 1 241 ? -14.252 1.869 19.617 1.00 98.62 241 ALA A O 1
ATOM 1816 N N . GLY A 1 242 ? -12.467 2.350 18.349 1.00 98.19 242 GLY A N 1
ATOM 1817 C CA . GLY A 1 242 ? -12.928 1.662 17.138 1.00 98.19 242 GLY A CA 1
ATOM 1818 C C . GLY A 1 242 ? -12.806 0.131 17.177 1.00 98.19 242 GLY A C 1
ATOM 1819 O O . GLY A 1 242 ? -13.024 -0.524 16.155 1.00 98.19 242 GLY A O 1
ATOM 1820 N N . ALA A 1 243 ? -12.426 -0.458 18.317 1.00 98.38 243 ALA A N 1
ATOM 1821 C CA . ALA A 1 243 ? -12.195 -1.891 18.446 1.00 98.38 243 ALA A CA 1
ATOM 1822 C C . ALA A 1 243 ? -13.477 -2.711 18.242 1.00 98.38 243 ALA A C 1
ATOM 1824 O O . ALA A 1 243 ? -14.359 -2.761 19.097 1.00 98.38 243 ALA A O 1
ATOM 1825 N N . GLN A 1 244 ? -13.513 -3.464 17.149 1.00 98.62 244 GLN A N 1
ATOM 1826 C CA . GLN A 1 244 ? -14.501 -4.507 16.890 1.00 98.62 244 GLN A CA 1
ATOM 1827 C C . GLN A 1 244 ? -13.842 -5.658 16.114 1.00 98.62 244 GLN A C 1
ATOM 1829 O O . GLN A 1 244 ? -12.805 -5.435 15.479 1.00 98.62 244 GLN A O 1
ATOM 1834 N N . PRO A 1 245 ? -14.390 -6.893 16.147 1.00 98.62 245 PRO A N 1
ATOM 1835 C CA . PRO A 1 245 ? -13.866 -8.005 15.349 1.00 98.62 245 PRO A CA 1
ATOM 1836 C C . PRO A 1 245 ? -13.668 -7.567 13.893 1.00 98.62 245 PRO A C 1
ATOM 1838 O O . PRO A 1 245 ? -14.494 -6.821 13.391 1.00 98.62 245 PRO A O 1
ATOM 1841 N N . GLY A 1 246 ? -12.585 -7.938 13.220 1.00 98.56 246 GLY A N 1
ATOM 1842 C CA . GLY A 1 246 ? -12.349 -7.577 11.818 1.00 98.56 246 GLY A CA 1
ATOM 1843 C C . GLY A 1 246 ? -12.106 -6.091 11.518 1.00 98.56 246 GLY A C 1
ATOM 1844 O O . GLY A 1 246 ? -12.098 -5.735 10.338 1.00 98.56 246 GLY A O 1
ATOM 1845 N N . ALA A 1 247 ? -11.941 -5.218 12.519 1.00 98.81 247 ALA A N 1
ATOM 1846 C CA . ALA A 1 247 ? -11.734 -3.795 12.261 1.00 98.81 247 ALA A CA 1
ATOM 1847 C C . ALA A 1 247 ? -10.437 -3.535 11.479 1.00 98.81 247 ALA A C 1
ATOM 1849 O O . ALA A 1 247 ? -9.400 -4.164 11.709 1.00 98.81 247 ALA A O 1
ATOM 1850 N N . ILE A 1 248 ? -10.519 -2.583 10.553 1.00 98.88 248 ILE A N 1
ATOM 1851 C CA . ILE A 1 248 ? -9.406 -2.118 9.727 1.00 98.88 248 ILE A CA 1
ATOM 1852 C C . ILE A 1 248 ? -9.024 -0.723 10.219 1.00 98.88 248 ILE A C 1
ATOM 1854 O O . ILE A 1 248 ? -9.858 0.184 10.208 1.00 98.88 248 ILE A O 1
ATOM 1858 N N . VAL A 1 249 ? -7.781 -0.557 10.659 1.00 98.94 249 VAL A N 1
ATOM 1859 C CA . VAL A 1 249 ? -7.246 0.721 11.145 1.00 98.94 249 VAL A CA 1
ATOM 1860 C C . VAL A 1 249 ? -6.474 1.388 10.013 1.00 98.94 249 VAL A C 1
ATOM 1862 O O . VAL A 1 249 ? -5.543 0.779 9.476 1.00 98.94 249 VAL A O 1
ATOM 1865 N N . LEU A 1 250 ? -6.847 2.618 9.660 1.00 98.88 250 LEU A N 1
ATOM 1866 C CA . LEU A 1 250 ? -6.059 3.488 8.786 1.00 98.88 250 LEU A CA 1
ATOM 1867 C C . LEU A 1 250 ? -5.053 4.288 9.622 1.00 98.88 250 LEU A C 1
ATOM 1869 O O . LEU A 1 250 ? -5.423 4.910 10.616 1.00 98.88 250 LEU A O 1
ATOM 1873 N N . MET A 1 251 ? -3.795 4.265 9.191 1.00 98.81 251 MET A N 1
ATOM 1874 C CA . MET A 1 251 ? -2.686 5.086 9.680 1.00 98.81 251 MET A CA 1
ATOM 1875 C C . MET A 1 251 ? -1.842 5.540 8.479 1.00 98.81 251 MET A C 1
ATOM 1877 O O . MET A 1 251 ? -2.004 5.019 7.374 1.00 98.81 251 MET A O 1
ATOM 1881 N N . HIS A 1 252 ? -0.907 6.465 8.678 1.00 98.62 252 HIS A N 1
ATOM 1882 C CA . HIS A 1 252 ? -0.071 7.015 7.610 1.00 98.62 252 HIS A CA 1
ATOM 1883 C C . HIS A 1 252 ? 1.422 6.846 7.903 1.00 98.62 252 HIS A C 1
ATOM 1885 O O . HIS A 1 252 ? 1.868 6.838 9.051 1.00 98.62 252 HIS A O 1
ATOM 1891 N N . VAL A 1 253 ? 2.213 6.700 6.838 1.00 98.25 253 VAL A N 1
ATOM 1892 C CA . VAL A 1 253 ? 3.680 6.588 6.928 1.00 98.25 253 VAL A CA 1
ATOM 1893 C C . VAL A 1 253 ? 4.356 7.949 7.122 1.00 98.25 253 VAL A C 1
ATOM 1895 O O . VAL A 1 253 ? 5.380 8.043 7.802 1.00 98.25 253 VAL A O 1
ATOM 1898 N N . GLY A 1 254 ? 3.820 8.988 6.483 1.00 95.12 254 GLY A N 1
ATOM 1899 C CA . GLY A 1 254 ? 4.424 10.317 6.459 1.00 95.12 254 GLY A CA 1
ATOM 1900 C C . GLY A 1 254 ? 4.231 11.100 7.755 1.00 95.12 254 GLY A C 1
ATOM 1901 O O . GLY A 1 254 ? 3.382 10.775 8.583 1.00 95.12 254 GLY A O 1
ATOM 1902 N N . SER A 1 255 ? 5.024 12.157 7.918 1.00 96.44 255 SER A N 1
ATOM 1903 C CA . SER A 1 255 ? 4.744 13.183 8.922 1.00 96.44 255 SER A CA 1
ATOM 1904 C C . SER A 1 255 ? 3.647 14.135 8.460 1.00 96.44 255 SER A C 1
ATOM 1906 O O . SER A 1 255 ? 3.450 14.315 7.256 1.00 96.44 255 SER A O 1
ATOM 1908 N N . ASN A 1 256 ? 3.038 14.844 9.408 1.00 97.38 256 ASN A N 1
ATOM 1909 C CA . ASN A 1 256 ? 2.307 16.064 9.097 1.00 97.38 256 ASN A CA 1
ATOM 1910 C C . ASN A 1 256 ? 3.225 17.045 8.318 1.00 97.38 256 ASN A C 1
ATOM 1912 O O . ASN A 1 256 ? 4.431 17.109 8.614 1.00 97.38 256 ASN A O 1
ATOM 1916 N N . PRO A 1 257 ? 2.711 17.740 7.285 1.00 94.62 257 PRO A N 1
ATOM 1917 C CA . PRO A 1 257 ? 3.517 18.625 6.444 1.00 94.62 257 PRO A CA 1
ATOM 1918 C C . PRO A 1 257 ? 3.934 19.930 7.135 1.00 94.62 257 PRO A C 1
ATOM 1920 O O . PRO A 1 257 ? 5.000 20.447 6.801 1.00 94.62 257 PRO A O 1
ATOM 1923 N N . ASP A 1 258 ? 3.154 20.421 8.100 1.00 96.00 258 ASP A N 1
ATOM 1924 C CA . ASP A 1 258 ? 3.358 21.731 8.726 1.00 96.00 258 ASP A CA 1
ATOM 1925 C C . ASP A 1 258 ? 4.250 21.635 9.969 1.00 96.00 258 ASP A C 1
ATOM 1927 O O . ASP A 1 258 ? 5.204 22.399 10.114 1.00 96.00 258 ASP A O 1
ATOM 1931 N N . ASP A 1 259 ? 3.984 20.669 10.854 1.00 96.56 259 ASP A N 1
ATOM 1932 C CA . ASP A 1 259 ? 4.704 20.532 12.131 1.00 96.56 259 ASP A CA 1
ATOM 1933 C C . ASP A 1 259 ? 5.722 19.376 12.170 1.00 96.56 259 ASP A C 1
ATOM 1935 O O . ASP A 1 259 ? 6.499 19.247 13.119 1.00 96.56 259 ASP A O 1
ATOM 1939 N N . GLY A 1 260 ? 5.750 18.523 11.141 1.00 97.06 260 GLY A N 1
ATOM 1940 C CA . GLY A 1 260 ? 6.701 17.415 11.033 1.00 97.06 260 GLY A CA 1
ATOM 1941 C C . GLY A 1 260 ? 6.472 16.255 12.009 1.00 97.06 260 GLY A C 1
ATOM 1942 O O . GLY A 1 260 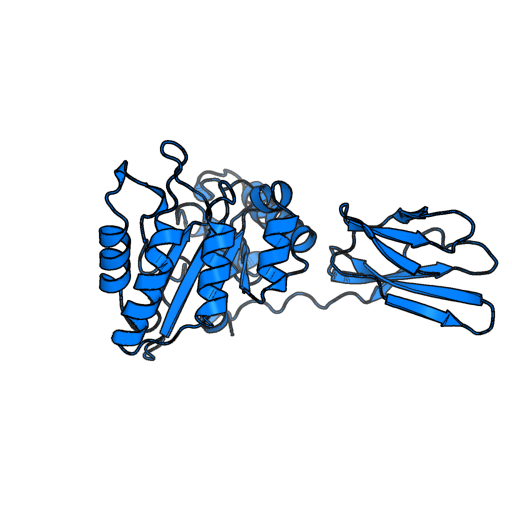? 7.287 15.325 12.041 1.00 97.06 260 GLY A O 1
ATOM 1943 N N . THR A 1 261 ? 5.382 16.254 12.777 1.00 97.81 261 THR A N 1
ATOM 1944 C CA . THR A 1 261 ? 5.067 15.181 13.726 1.00 97.81 261 THR A CA 1
ATOM 1945 C C . THR A 1 261 ? 4.663 13.885 13.025 1.00 97.81 261 THR A C 1
ATOM 1947 O O . THR A 1 261 ? 4.118 13.874 11.923 1.00 97.81 261 THR A O 1
ATOM 1950 N N . THR A 1 262 ? 4.943 12.753 13.673 1.00 97.88 262 THR A N 1
ATOM 1951 C CA . THR A 1 262 ? 4.621 11.401 13.182 1.00 97.88 262 THR A CA 1
ATOM 1952 C C . THR A 1 262 ? 3.734 10.674 14.192 1.00 97.88 262 THR A C 1
ATOM 1954 O O . THR A 1 262 ? 4.081 9.603 14.692 1.00 97.88 262 THR A O 1
ATOM 1957 N N . PHE A 1 263 ? 2.590 11.269 14.552 1.00 98.50 263 PHE A N 1
ATOM 1958 C CA . PHE A 1 263 ? 1.737 10.734 15.623 1.00 98.50 263 PHE A CA 1
ATOM 1959 C C . PHE A 1 263 ? 1.264 9.305 15.366 1.00 98.50 263 PHE A C 1
ATOM 1961 O O . PHE A 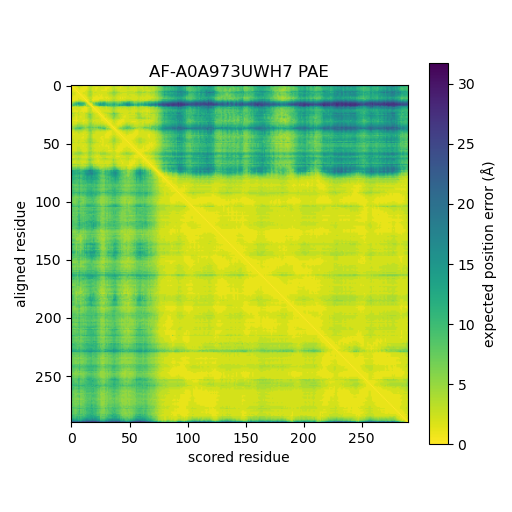1 263 ? 1.201 8.531 16.316 1.00 98.50 263 PHE A O 1
ATOM 1968 N N . ASP A 1 264 ? 1.040 8.913 14.110 1.00 98.31 264 ASP A N 1
ATOM 1969 C CA . ASP A 1 264 ? 0.768 7.515 13.760 1.00 98.31 264 ASP A CA 1
ATOM 1970 C C . ASP A 1 264 ? 1.897 6.573 14.198 1.00 98.31 264 ASP A C 1
ATOM 1972 O O . ASP A 1 264 ? 1.658 5.570 14.873 1.00 98.31 264 ASP A O 1
ATOM 1976 N N . ALA A 1 265 ? 3.146 6.919 13.886 1.00 98.56 265 ALA A N 1
ATOM 1977 C CA . ALA A 1 265 ? 4.302 6.132 14.299 1.00 98.56 265 ALA A CA 1
ATOM 1978 C C . ALA A 1 265 ? 4.477 6.119 15.827 1.00 98.56 265 ALA A C 1
ATOM 1980 O O . ALA A 1 265 ? 4.808 5.080 16.397 1.00 98.56 265 ALA A O 1
ATOM 1981 N N . ALA A 1 266 ? 4.239 7.255 16.490 1.00 98.69 266 ALA A N 1
ATOM 1982 C CA . ALA A 1 266 ? 4.375 7.390 17.940 1.00 98.69 266 ALA A CA 1
ATOM 1983 C C . ALA A 1 266 ? 3.280 6.640 18.724 1.00 98.69 266 ALA A C 1
ATOM 1985 O O . ALA A 1 266 ? 3.563 6.071 19.776 1.00 98.69 266 ALA A O 1
ATOM 1986 N N . ALA A 1 267 ? 2.047 6.607 18.210 1.00 98.75 267 ALA A N 1
ATOM 1987 C CA . ALA A 1 267 ? 0.900 5.942 18.834 1.00 98.75 267 ALA A CA 1
ATOM 1988 C C . ALA A 1 267 ? 0.934 4.414 18.669 1.00 98.75 267 ALA A C 1
ATOM 1990 O O . ALA A 1 267 ? 0.408 3.673 19.506 1.00 98.75 267 ALA A O 1
ATOM 1991 N N . LEU A 1 268 ? 1.555 3.926 17.590 1.00 98.88 268 LEU A N 1
ATOM 1992 C CA . LEU A 1 268 ? 1.508 2.524 17.179 1.00 98.88 268 LEU A CA 1
ATOM 1993 C C . LEU A 1 268 ? 1.878 1.508 18.282 1.00 98.88 268 LEU A C 1
ATOM 1995 O O . LEU A 1 268 ? 1.159 0.511 18.407 1.00 98.88 268 LEU A O 1
ATOM 1999 N N . PRO A 1 269 ? 2.930 1.705 19.108 1.00 98.88 269 PRO A N 1
ATOM 2000 C CA . PRO A 1 269 ? 3.259 0.746 20.159 1.00 98.88 269 PRO A CA 1
ATOM 2001 C C . PRO A 1 269 ? 2.114 0.545 21.161 1.00 98.88 269 PRO A C 1
ATOM 2003 O O . PRO A 1 269 ? 1.776 -0.598 21.472 1.00 98.88 269 PRO A O 1
ATOM 2006 N N . GLN A 1 270 ? 1.493 1.641 21.610 1.00 98.88 270 GLN A N 1
ATOM 2007 C CA . GLN A 1 270 ? 0.390 1.621 22.573 1.00 98.88 270 GLN A CA 1
ATOM 2008 C C . GLN A 1 270 ? -0.905 1.095 21.950 1.00 98.88 270 GLN A C 1
ATOM 2010 O O . GLN A 1 270 ? -1.640 0.361 22.607 1.00 98.88 270 GLN A O 1
ATOM 2015 N N . ILE A 1 271 ? -1.163 1.398 20.674 1.00 98.88 271 ILE A N 1
ATOM 2016 C CA . ILE A 1 271 ? -2.284 0.817 19.920 1.00 98.88 271 ILE A CA 1
ATOM 2017 C C . ILE A 1 271 ? -2.173 -0.712 19.895 1.00 98.88 271 ILE A C 1
ATOM 2019 O O . ILE A 1 271 ? -3.140 -1.413 20.204 1.00 98.88 271 ILE A O 1
ATOM 2023 N N . ILE A 1 272 ? -0.991 -1.245 19.565 1.00 98.94 272 ILE A N 1
ATOM 2024 C CA . ILE A 1 272 ? -0.779 -2.695 19.492 1.00 98.94 272 ILE A CA 1
ATOM 2025 C C . ILE A 1 272 ? -1.009 -3.352 20.856 1.00 98.94 272 ILE A C 1
ATOM 2027 O O . ILE A 1 272 ? -1.729 -4.351 20.950 1.00 98.94 272 ILE A O 1
ATOM 2031 N N . ASP A 1 273 ? -0.419 -2.789 21.911 1.00 98.88 273 ASP A N 1
ATOM 2032 C CA . ASP A 1 273 ? -0.539 -3.333 23.266 1.00 98.88 273 ASP A CA 1
ATOM 2033 C C . ASP A 1 273 ? -1.978 -3.214 23.787 1.00 98.88 273 ASP A C 1
ATOM 2035 O O . ASP A 1 273 ? -2.510 -4.158 24.372 1.00 98.88 273 ASP A O 1
ATOM 2039 N N . GLY A 1 274 ? -2.659 -2.108 23.482 1.00 98.88 274 GLY A N 1
ATOM 2040 C CA . GLY A 1 274 ? -4.053 -1.875 23.843 1.00 98.88 274 GLY A CA 1
ATOM 2041 C C . GLY A 1 274 ? -5.028 -2.843 23.169 1.00 98.88 274 GLY A C 1
ATOM 2042 O O . GLY A 1 274 ? -5.976 -3.301 23.814 1.00 98.88 274 GLY A O 1
ATOM 2043 N N . PHE A 1 275 ? -4.820 -3.196 21.899 1.00 98.88 275 PHE A N 1
ATOM 2044 C CA . PHE A 1 275 ? -5.630 -4.223 21.234 1.00 98.88 275 PHE A CA 1
ATOM 2045 C C . PHE A 1 275 ? -5.372 -5.617 21.816 1.00 98.88 275 PHE A C 1
ATOM 2047 O O . PHE A 1 275 ? -6.328 -6.352 22.078 1.00 98.88 275 PHE A O 1
ATOM 2054 N N . ARG A 1 276 ? -4.110 -5.967 22.095 1.00 98.81 276 ARG A N 1
ATOM 2055 C CA . ARG A 1 276 ? -3.754 -7.246 22.738 1.00 98.81 276 ARG A CA 1
ATOM 2056 C C . ARG A 1 276 ? -4.358 -7.387 24.126 1.00 98.81 276 ARG A C 1
ATOM 2058 O O . ARG A 1 276 ? -4.937 -8.427 24.421 1.00 98.81 276 ARG A O 1
ATOM 2065 N N . ALA A 1 277 ? -4.303 -6.334 24.938 1.00 98.75 277 ALA A N 1
ATOM 2066 C CA . ALA A 1 277 ? -4.935 -6.302 26.256 1.00 98.75 277 ALA A CA 1
ATOM 2067 C C . ALA A 1 277 ? -6.458 -6.517 26.174 1.00 98.75 277 ALA A C 1
ATOM 2069 O O . ALA A 1 277 ? -7.055 -7.127 27.055 1.00 98.75 277 ALA A O 1
ATOM 2070 N N . ARG A 1 278 ? -7.089 -6.083 25.074 1.00 98.62 278 ARG A N 1
ATOM 2071 C CA . ARG A 1 278 ? -8.507 -6.338 24.774 1.00 98.62 278 ARG A CA 1
ATOM 2072 C C . ARG A 1 278 ? -8.760 -7.713 24.141 1.00 98.62 278 ARG A C 1
ATOM 2074 O O . ARG A 1 278 ? -9.893 -7.983 23.742 1.00 98.62 278 ARG A O 1
ATOM 2081 N N . GLY A 1 279 ? -7.756 -8.581 24.027 1.00 98.69 279 GLY A N 1
ATOM 2082 C CA . GLY A 1 279 ? -7.869 -9.933 23.474 1.00 98.69 279 GLY A CA 1
ATOM 2083 C C . GLY A 1 279 ? -7.962 -9.994 21.948 1.00 98.69 279 GLY A C 1
ATOM 2084 O O . GLY A 1 279 ? -8.541 -10.942 21.421 1.00 98.69 279 GLY A O 1
ATOM 2085 N N . TYR A 1 280 ? -7.461 -8.980 21.236 1.00 98.81 280 TYR A N 1
ATOM 2086 C CA . TYR A 1 280 ? -7.361 -9.010 19.778 1.00 98.81 280 TYR A CA 1
ATOM 2087 C C . TYR A 1 280 ? -6.023 -9.579 19.304 1.00 98.81 280 TYR A C 1
ATOM 2089 O O . TYR A 1 280 ? -4.975 -9.375 19.920 1.00 98.81 280 TYR A O 1
ATOM 2097 N N . THR A 1 281 ? -6.065 -10.244 18.154 1.00 98.75 281 THR A N 1
ATOM 2098 C CA . THR A 1 281 ? -4.885 -10.626 17.365 1.00 98.75 281 THR A CA 1
ATOM 2099 C C . THR A 1 281 ? -4.825 -9.808 16.074 1.00 98.75 281 THR A C 1
ATOM 2101 O O . THR A 1 281 ? -5.755 -9.064 15.762 1.00 98.75 281 THR A O 1
ATOM 2104 N N . PHE A 1 282 ? -3.726 -9.907 15.325 1.00 98.81 282 PHE A N 1
ATOM 2105 C CA . PHE A 1 282 ? -3.511 -9.104 14.122 1.00 98.81 282 PHE A CA 1
ATOM 2106 C C . PHE A 1 282 ? -3.433 -9.963 12.867 1.00 98.81 282 PHE A C 1
ATOM 2108 O O . PHE A 1 282 ? -2.819 -11.029 12.874 1.00 98.81 282 PHE A O 1
ATOM 2115 N N . VAL A 1 283 ? -4.020 -9.464 11.782 1.00 98.56 283 VAL A N 1
ATOM 2116 C CA . VAL A 1 283 ? -4.015 -10.094 10.456 1.00 98.56 283 VAL A CA 1
ATOM 2117 C C . VAL A 1 283 ? -3.649 -9.071 9.382 1.00 98.56 283 VAL A C 1
ATOM 2119 O O . VAL A 1 283 ? -3.767 -7.864 9.587 1.00 98.56 283 VAL A O 1
ATOM 2122 N N . THR A 1 284 ? -3.228 -9.541 8.207 1.00 97.62 284 THR A N 1
ATOM 2123 C CA . THR A 1 284 ? -3.208 -8.690 7.008 1.00 97.62 284 THR A CA 1
ATOM 2124 C C . THR A 1 284 ? -4.575 -8.689 6.329 1.00 97.62 284 THR A C 1
ATOM 2126 O O . THR A 1 284 ? -5.426 -9.545 6.586 1.00 97.62 284 THR A O 1
ATOM 2129 N N . LEU A 1 285 ? -4.757 -7.783 5.368 1.00 97.06 285 LEU A N 1
ATOM 2130 C CA . LEU A 1 285 ? -5.941 -7.761 4.510 1.00 97.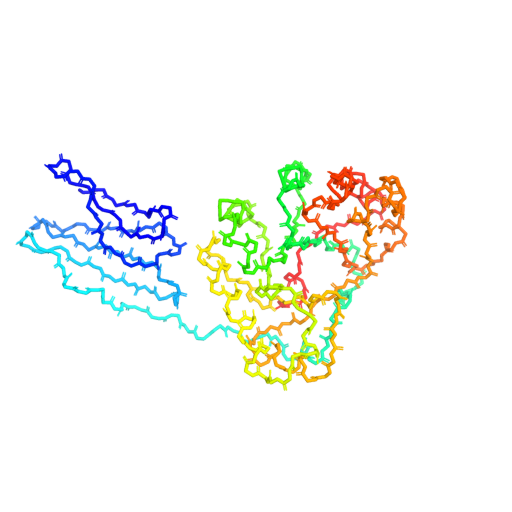06 285 LEU A CA 1
ATOM 2131 C C . LEU A 1 285 ? -6.062 -8.971 3.569 1.00 97.06 285 LEU A C 1
ATOM 2133 O O . LEU A 1 285 ? -7.081 -9.112 2.900 1.00 97.06 285 LEU A O 1
ATOM 2137 N N . ASN A 1 286 ? -5.104 -9.906 3.568 1.00 92.88 286 ASN A N 1
ATOM 2138 C CA . ASN A 1 286 ? -5.307 -11.206 2.923 1.00 92.88 286 ASN A CA 1
ATOM 2139 C C . ASN A 1 286 ? -6.534 -11.941 3.486 1.00 92.88 286 ASN A C 1
ATOM 2141 O O . ASN A 1 286 ? -7.151 -12.705 2.757 1.00 92.88 286 ASN A O 1
ATOM 2145 N N . ALA A 1 287 ? -6.922 -11.683 4.741 1.00 91.12 287 ALA A N 1
ATOM 2146 C CA . ALA A 1 287 ? -8.142 -12.228 5.341 1.00 91.12 287 ALA A CA 1
ATOM 2147 C C . ALA A 1 287 ? -9.442 -11.754 4.655 1.00 91.12 287 ALA A C 1
ATOM 2149 O O . ALA A 1 287 ? -10.500 -12.332 4.889 1.00 91.12 287 ALA A O 1
ATOM 2150 N N . LEU A 1 288 ? -9.381 -10.703 3.830 1.00 88.12 288 LEU A N 1
ATOM 2151 C CA . LEU A 1 288 ? -10.511 -10.229 3.035 1.00 88.12 288 LEU A CA 1
ATOM 2152 C C . LEU A 1 288 ? -10.573 -10.897 1.654 1.00 88.12 288 LEU A C 1
ATOM 2154 O O . LEU A 1 288 ? -11.662 -11.109 1.133 1.00 88.12 288 LEU A O 1
ATOM 2158 N N . VAL A 1 289 ? -9.425 -11.208 1.052 1.00 84.69 289 VAL A N 1
ATOM 2159 C CA . VAL A 1 289 ? -9.307 -11.518 -0.388 1.00 84.69 289 VAL A CA 1
ATOM 2160 C C . VAL A 1 289 ? -8.860 -12.949 -0.696 1.00 84.69 289 VAL A C 1
ATOM 2162 O O . VAL A 1 289 ? -8.594 -13.263 -1.854 1.00 84.69 289 VAL A O 1
ATOM 2165 N N . ARG A 1 290 ? -8.754 -13.797 0.327 1.00 70.38 290 ARG A N 1
ATOM 2166 C CA . ARG A 1 290 ? -8.506 -15.237 0.201 1.00 70.38 290 ARG A CA 1
ATOM 2167 C C . ARG A 1 290 ? -9.774 -16.038 0.440 1.00 70.38 290 ARG A C 1
ATOM 2169 O O . ARG A 1 290 ? -10.627 -15.558 1.221 1.00 70.38 290 ARG A O 1
#

Radius of gyration: 21.35 Å; Cα contacts (8 Å, |Δi|>4): 648; chains: 1; bounding box: 58×49×55 Å

Mean predicted aligned error: 5.39 Å

Nearest PDB structures (foldseek):
  5o6y-assembly4_D  TM=9.387E-01  e=1.230E-17  Bacillus cereus ATCC 14579
  6hm9-assembly1_A  TM=7.767E-01  e=2.732E-18  Bacillus anthracis
  2c1i-assembly1_A  TM=9.054E-01  e=2.347E-16  Streptococcus pneumoniae R6
  6h8n-assembly1_A  TM=8.929E-01  e=1.344E-15  Bacillus subtilis subsp. subtilis str. 168
  6h8l-assembly1_A  TM=8.883E-01  e=4.756E-15  Bacillus subtilis subsp. subtilis str. 168

Sequence (290 aa):
MVFVRGTNNGLYANSNATGWQPLGGALIDAPAASANSTGGVDVVVRGTDRALWTRAFRSGTWSASYQRAWAPSAPTPPPASRLGTDWTRIPTSSKVIALTFDAGGNDRGLASIRRTLQLKNVPATFFLTGAWTRSFPTRANEVAVAGFRVGNHTDTHPHLPALTTDAAVRAQINTAEEAILRGTGADPRPLFRFPFGDVNSRVLGIVNDEGYVAVRWTVDSLGWQGTSGGTVQQVVDRVLAGAQPGAIVLMHVGSNPDDGTTFDAAALPQIIDGFRARGYTFVTLNALVR

pLDDT: mean 94.7, std 5.71, range [70.0, 98.94]